Protein AF-I7LAJ0-F1 (afdb_monomer_lite)

Radius of gyration: 20.14 Å; chains: 1; bounding box: 43×55×40 Å

InterPro domains:
  IPR000055 Type I restriction modification DNA specificity domain [PF01420] (79-164)
  IPR044946 Type I restriction modification DNA specificity domain superfamily [G3DSA:3.90.220.20] (5-171)

pLDDT: mean 76.57, std 25.28, range [26.48, 98.75]

Organism: NCBI:txid1423790

Foldseek 3Di:
DQQWKAFDFDWAQFFPPFFAWDQDLVEIDGPCVVVVRDDPDDNGRGGFGKAAAQKWKWQQKDLVLQIAIYGPNDDRIHTYHNRITIIHTDPQADRLLVNCCCRQNPQNSVLSVVQDDPDSMGGRDVVSVSVRDDDDDRDNVVSVVVSVVVVVVVVVVVVVVPDDPDPDDPADPDQDDDSPDPQDRWHDDDDDPDDDTPRRGPDDDPPVVVVVVVVVVVVVPD

Sequence (222 aa):
MGDFIIEFHEKTIVNNQYPILTSSRKGIFLQTEYYSGNQVASKDNTGYNVVPYGYFTYRHMSDDNIFRFNINKIVDKGIVSTLYPVFTTNKHLDSRYLQIQLNHGNEFAKYALLQKQGGSRTYMYLSKLKKLILTMPNSTTEQRKISEFFDTFDSLITLHQRKPPEDGELLWNSVILHPTVYSKIIFCNGSNYTKKALFVRLRLKSTSTIISILQRSFQIYS

Structure (mmCIF, N/CA/C/O backbone):
data_AF-I7LAJ0-F1
#
_entry.id   AF-I7LAJ0-F1
#
loop_
_atom_site.group_PDB
_atom_site.id
_atom_site.type_symbol
_atom_site.label_atom_id
_atom_site.label_alt_id
_atom_site.label_comp_id
_atom_site.label_asym_id
_atom_site.label_entity_id
_atom_site.label_seq_id
_atom_site.pdbx_PDB_ins_code
_atom_site.Cartn_x
_atom_site.Cartn_y
_atom_site.Cartn_z
_atom_site.occupancy
_atom_site.B_iso_or_equiv
_atom_site.auth_seq_id
_atom_site.auth_comp_id
_atom_site.auth_asym_id
_atom_site.auth_atom_id
_atom_site.pdbx_PDB_model_num
ATOM 1 N N . MET A 1 1 ? -4.014 -8.391 12.421 1.00 91.88 1 MET A N 1
ATOM 2 C CA . MET A 1 1 ? -4.349 -8.138 11.001 1.00 91.88 1 MET A CA 1
ATOM 3 C C . MET A 1 1 ? -4.459 -9.422 10.173 1.00 91.88 1 MET A C 1
ATOM 5 O O . MET A 1 1 ? -4.998 -9.356 9.077 1.00 91.88 1 MET A O 1
ATOM 9 N N . GLY A 1 2 ? -3.967 -10.570 10.664 1.00 86.56 2 GLY A N 1
ATOM 10 C CA . GLY A 1 2 ? -3.911 -11.841 9.930 1.00 86.56 2 GLY A CA 1
ATOM 11 C C . GLY A 1 2 ? -5.224 -12.269 9.282 1.00 86.56 2 GLY A C 1
ATOM 12 O O . GLY A 1 2 ? -5.208 -12.602 8.105 1.00 86.56 2 GLY A O 1
ATOM 13 N N . ASP A 1 3 ? -6.342 -12.148 9.997 1.00 91.81 3 ASP A N 1
ATOM 14 C CA . ASP A 1 3 ? -7.658 -12.561 9.483 1.00 91.81 3 ASP A CA 1
ATOM 15 C C . ASP A 1 3 ? -8.213 -11.621 8.404 1.00 91.81 3 ASP A C 1
ATOM 17 O O . ASP A 1 3 ? -9.077 -12.006 7.618 1.00 91.81 3 ASP A O 1
ATOM 21 N N . PHE A 1 4 ? -7.718 -10.380 8.353 1.00 96.44 4 PHE A N 1
ATOM 22 C CA . PHE A 1 4 ? -8.175 -9.357 7.414 1.00 96.44 4 PHE A CA 1
ATOM 23 C C . PHE A 1 4 ? -7.322 -9.276 6.148 1.00 96.44 4 PHE A C 1
ATOM 25 O O . PHE A 1 4 ? -7.843 -8.895 5.104 1.00 96.44 4 PHE A O 1
ATOM 32 N N . ILE A 1 5 ? -6.030 -9.605 6.232 1.00 97.75 5 ILE A N 1
ATOM 33 C CA . ILE A 1 5 ? -5.079 -9.516 5.117 1.00 97.75 5 ILE A CA 1
ATOM 34 C C . ILE A 1 5 ? -5.061 -10.829 4.332 1.00 97.75 5 ILE A C 1
ATOM 36 O O . ILE A 1 5 ? -4.609 -11.860 4.832 1.00 97.75 5 ILE A O 1
ATOM 40 N N . ILE A 1 6 ? -5.447 -10.752 3.061 1.00 98.31 6 ILE A N 1
ATOM 41 C CA . ILE A 1 6 ? -5.384 -11.852 2.100 1.00 98.31 6 ILE A CA 1
ATOM 42 C C . ILE A 1 6 ? -4.137 -11.651 1.242 1.00 98.31 6 ILE A C 1
ATOM 44 O O . ILE A 1 6 ? -4.037 -10.705 0.466 1.00 98.31 6 ILE A O 1
ATOM 48 N N . GLU A 1 7 ? -3.161 -12.533 1.410 1.00 97.75 7 GLU A N 1
ATOM 49 C CA . GLU A 1 7 ? -1.924 -12.506 0.631 1.00 97.75 7 GLU A CA 1
ATOM 50 C C . GLU A 1 7 ? -2.156 -13.040 -0.782 1.00 97.75 7 GLU A C 1
ATOM 52 O O . GLU A 1 7 ? -2.943 -13.966 -0.973 1.00 97.75 7 GLU A O 1
ATOM 57 N N . PHE A 1 8 ? -1.475 -12.449 -1.761 1.00 98.31 8 PHE A N 1
ATOM 58 C CA . PHE A 1 8 ? -1.647 -12.771 -3.170 1.00 98.31 8 PHE A CA 1
ATOM 59 C C . PHE A 1 8 ? -0.327 -13.228 -3.785 1.00 98.31 8 PHE A C 1
ATOM 61 O O . PHE A 1 8 ? 0.689 -12.543 -3.668 1.00 98.31 8 PHE A O 1
ATOM 68 N N . HIS A 1 9 ? -0.366 -14.377 -4.460 1.00 97.00 9 HIS A N 1
ATOM 69 C CA . HIS A 1 9 ? 0.792 -15.006 -5.089 1.00 97.00 9 HIS A CA 1
ATOM 70 C C . HIS A 1 9 ? 0.493 -15.286 -6.560 1.00 97.00 9 HIS A C 1
ATOM 72 O O . HIS A 1 9 ? -0.021 -16.342 -6.912 1.00 97.00 9 HIS A O 1
ATOM 78 N N . GLU A 1 10 ? 0.836 -14.340 -7.424 1.00 98.25 10 GLU A N 1
ATOM 79 C CA . GLU A 1 10 ? 0.926 -14.542 -8.871 1.00 98.25 10 GLU A CA 1
ATOM 80 C C . GLU A 1 10 ? 2.260 -13.949 -9.325 1.00 98.25 10 GLU A C 1
ATOM 82 O O . GLU A 1 10 ? 2.673 -12.884 -8.852 1.00 98.25 10 GLU A O 1
ATOM 87 N N . LYS A 1 11 ? 2.952 -14.654 -10.219 1.00 98.00 11 LYS A N 1
ATOM 88 C CA . LYS A 1 11 ? 4.233 -14.222 -10.774 1.00 98.00 11 LYS A CA 1
ATOM 89 C C . LYS A 1 11 ? 4.173 -14.199 -12.290 1.00 98.00 11 LYS A C 1
ATOM 91 O O . LYS A 1 11 ? 3.447 -14.988 -12.891 1.00 98.00 11 LYS A O 1
ATOM 96 N N . THR A 1 12 ? 4.955 -13.318 -12.898 1.00 97.88 12 THR A N 1
ATOM 97 C CA . THR A 1 12 ? 5.164 -13.341 -14.347 1.00 97.88 12 THR A CA 1
ATOM 98 C C . THR A 1 12 ? 5.860 -14.632 -14.763 1.00 97.88 12 THR A C 1
ATOM 100 O O . THR A 1 12 ? 6.791 -15.096 -14.100 1.00 97.88 12 THR A O 1
ATOM 103 N N . ILE A 1 13 ? 5.413 -15.205 -15.876 1.00 97.25 13 ILE A N 1
ATOM 104 C CA . ILE A 1 13 ? 5.997 -16.415 -16.479 1.00 97.25 13 ILE A CA 1
ATOM 105 C C . ILE A 1 13 ? 6.778 -16.105 -17.758 1.00 97.25 13 ILE A C 1
ATOM 107 O O . ILE A 1 13 ? 7.534 -16.945 -18.235 1.00 97.25 13 ILE A O 1
ATOM 111 N N . VAL A 1 14 ? 6.608 -14.897 -18.296 1.00 96.12 14 VAL A N 1
ATOM 112 C CA . VAL A 1 14 ? 7.339 -14.383 -19.454 1.00 96.12 14 VAL A CA 1
ATOM 113 C C . VAL A 1 14 ? 7.824 -12.963 -19.178 1.00 96.12 14 VAL A C 1
ATOM 115 O O . VAL A 1 14 ? 7.220 -12.224 -18.394 1.00 96.12 14 VAL A O 1
ATOM 118 N N . ASN A 1 15 ? 8.912 -12.573 -19.837 1.00 95.94 15 ASN A N 1
ATOM 119 C CA . ASN A 1 15 ? 9.459 -11.230 -19.714 1.00 95.94 15 ASN A CA 1
ATOM 120 C C . ASN A 1 15 ? 8.487 -10.180 -20.283 1.00 95.94 15 ASN A C 1
ATOM 122 O O . ASN A 1 15 ? 7.879 -10.387 -21.332 1.00 95.94 15 ASN A O 1
ATOM 126 N N . ASN A 1 16 ? 8.375 -9.037 -19.607 1.00 93.19 16 ASN A N 1
ATOM 127 C CA . ASN A 1 16 ? 7.501 -7.908 -19.940 1.00 93.19 16 ASN A CA 1
ATOM 128 C C . ASN A 1 16 ? 6.009 -8.266 -20.052 1.00 93.19 16 ASN A C 1
ATOM 130 O O . ASN A 1 16 ? 5.275 -7.622 -20.796 1.00 93.19 16 ASN A O 1
ATOM 134 N N . GLN A 1 17 ? 5.544 -9.266 -19.294 1.00 96.81 17 GLN A N 1
ATOM 135 C CA . GLN A 1 17 ? 4.142 -9.697 -19.321 1.00 96.81 17 GLN A CA 1
ATOM 136 C C . GLN A 1 17 ? 3.151 -8.577 -18.948 1.00 96.81 17 GLN A C 1
ATOM 138 O O . GLN A 1 17 ? 2.045 -8.543 -19.480 1.00 96.81 17 GLN A O 1
ATOM 143 N N . TYR A 1 18 ? 3.539 -7.666 -18.046 1.00 97.19 18 TYR A N 1
ATOM 144 C CA . TYR A 1 18 ? 2.724 -6.530 -17.604 1.00 97.19 18 TYR A CA 1
ATOM 145 C C . TYR A 1 18 ? 3.592 -5.281 -17.346 1.00 97.19 18 TYR A C 1
ATOM 147 O O . TYR A 1 18 ? 4.806 -5.414 -17.161 1.00 97.19 18 TYR A O 1
ATOM 155 N N . PRO A 1 19 ? 3.000 -4.069 -17.274 1.00 95.88 19 PRO A N 1
ATOM 156 C CA . PRO A 1 19 ? 3.730 -2.840 -16.967 1.00 95.88 19 PRO A CA 1
ATOM 157 C C . PRO A 1 19 ? 4.414 -2.864 -15.595 1.00 95.88 19 PRO A C 1
ATOM 159 O O . PRO A 1 19 ? 3.823 -3.265 -14.589 1.00 95.88 19 PRO A O 1
ATOM 162 N N . ILE A 1 20 ? 5.653 -2.375 -15.533 1.00 95.62 20 ILE A N 1
ATOM 163 C CA . ILE A 1 20 ? 6.429 -2.318 -14.289 1.00 95.62 20 ILE A CA 1
ATOM 164 C C . ILE A 1 20 ? 5.971 -1.126 -13.446 1.00 95.62 20 ILE A C 1
ATOM 166 O O . ILE A 1 20 ? 5.997 0.022 -13.898 1.00 95.62 20 ILE A O 1
ATOM 170 N N . LEU A 1 21 ? 5.595 -1.397 -12.197 1.00 96.12 21 LEU A N 1
ATOM 171 C CA . LEU A 1 21 ? 5.191 -0.394 -11.221 1.00 96.12 21 LEU A CA 1
ATOM 172 C C . LEU A 1 21 ? 6.337 -0.063 -10.262 1.00 96.12 21 LEU A C 1
ATOM 174 O O . LEU A 1 21 ? 7.050 -0.934 -9.760 1.00 96.12 21 LEU A O 1
ATOM 178 N N . THR A 1 22 ? 6.471 1.220 -9.945 1.00 93.69 22 THR A N 1
ATOM 179 C CA . THR A 1 22 ? 7.365 1.725 -8.902 1.00 93.69 22 THR A CA 1
ATOM 180 C C . THR A 1 22 ? 6.548 2.102 -7.674 1.00 93.69 22 THR A C 1
ATOM 182 O O . THR A 1 22 ? 5.836 3.102 -7.673 1.00 93.69 22 THR A O 1
ATOM 185 N N . SER A 1 23 ? 6.676 1.319 -6.601 1.00 93.69 23 SER A N 1
ATOM 186 C CA . SER A 1 23 ? 6.124 1.660 -5.286 1.00 93.69 23 SER A CA 1
ATOM 187 C C . SER A 1 23 ? 7.112 2.536 -4.512 1.00 93.69 23 SER A C 1
ATOM 189 O O . SER A 1 23 ? 8.076 2.033 -3.929 1.00 93.69 23 SER A O 1
ATOM 191 N N . SER A 1 24 ? 6.865 3.844 -4.495 1.00 91.38 24 SER A N 1
ATOM 192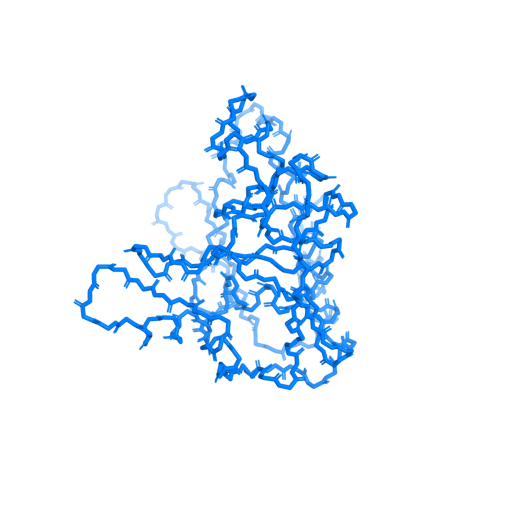 C CA . SER A 1 24 ? 7.716 4.848 -3.845 1.00 91.38 24 SER A CA 1
ATOM 193 C C . SER A 1 24 ? 7.073 5.423 -2.574 1.00 91.38 24 SER A C 1
ATOM 195 O O . SER A 1 24 ? 5.938 5.098 -2.220 1.00 91.38 24 SER A O 1
ATOM 197 N N . ARG A 1 25 ? 7.781 6.346 -1.907 1.00 89.31 25 ARG A N 1
ATOM 198 C CA . ARG A 1 25 ? 7.231 7.143 -0.793 1.00 89.31 25 ARG A CA 1
ATOM 199 C C . ARG A 1 25 ? 6.117 8.098 -1.221 1.00 89.31 25 ARG A C 1
ATOM 201 O O . ARG A 1 25 ? 5.242 8.404 -0.417 1.00 89.31 25 ARG A O 1
ATOM 208 N N . LYS A 1 26 ? 6.144 8.565 -2.471 1.00 88.38 26 LYS A N 1
ATOM 209 C CA . LYS A 1 26 ? 5.171 9.533 -2.996 1.00 88.38 26 LYS A CA 1
ATOM 210 C C . LYS A 1 26 ? 3.904 8.868 -3.532 1.00 88.38 26 LYS A C 1
ATOM 212 O O . LYS A 1 26 ? 2.893 9.539 -3.674 1.00 88.38 26 LYS A O 1
ATOM 217 N N . GLY A 1 27 ? 3.943 7.564 -3.785 1.00 92.31 27 GLY A N 1
ATOM 218 C CA . GLY A 1 27 ? 2.843 6.835 -4.403 1.00 92.31 27 GLY A CA 1
ATOM 219 C C . GLY A 1 27 ? 3.339 5.668 -5.246 1.00 92.31 27 GLY A C 1
ATOM 220 O O . GLY A 1 27 ? 4.531 5.332 -5.231 1.00 92.31 27 GLY A O 1
ATOM 221 N N . ILE A 1 28 ? 2.412 5.084 -5.997 1.00 94.94 28 ILE A N 1
ATOM 222 C CA . ILE A 1 28 ? 2.698 4.124 -7.061 1.00 94.94 28 ILE A CA 1
ATOM 223 C C . ILE A 1 28 ? 2.668 4.831 -8.410 1.00 94.94 28 ILE A C 1
ATOM 225 O O . ILE A 1 28 ? 1.877 5.749 -8.599 1.00 94.94 28 ILE A O 1
ATOM 229 N N . PHE A 1 29 ? 3.553 4.426 -9.312 1.00 94.81 29 PHE A N 1
ATOM 230 C CA . PHE A 1 29 ? 3.730 5.039 -10.627 1.00 94.81 29 PHE A CA 1
ATOM 231 C C . PHE A 1 29 ? 4.118 3.966 -11.639 1.00 94.81 29 PHE A C 1
ATOM 233 O O . PHE A 1 29 ? 4.719 2.956 -11.251 1.00 94.81 29 PHE A O 1
ATOM 240 N N . LEU A 1 30 ? 3.858 4.194 -12.925 1.00 93.38 30 LEU A N 1
ATOM 241 C CA . LEU A 1 30 ? 4.549 3.443 -13.969 1.00 93.38 30 LEU A CA 1
ATOM 242 C C . LEU A 1 30 ? 6.043 3.777 -13.900 1.00 93.38 30 LEU A C 1
ATOM 244 O O . LEU A 1 30 ? 6.431 4.933 -13.722 1.00 93.38 30 LEU A O 1
ATOM 248 N N . GLN A 1 31 ? 6.905 2.766 -14.005 1.00 86.50 31 GLN A N 1
ATOM 249 C CA . GLN A 1 31 ? 8.349 2.984 -13.898 1.00 86.50 31 GLN A CA 1
ATOM 250 C C . GLN A 1 31 ? 8.868 3.943 -14.979 1.00 86.50 31 GLN A C 1
ATOM 252 O O . GLN A 1 31 ? 9.720 4.785 -14.697 1.00 86.50 31 GLN A O 1
ATOM 257 N N . THR A 1 32 ? 8.316 3.836 -16.187 1.00 84.88 32 THR A N 1
ATOM 258 C CA . THR A 1 32 ? 8.619 4.710 -17.324 1.00 84.88 32 THR A CA 1
ATOM 259 C C . THR A 1 32 ? 8.320 6.177 -17.023 1.00 84.88 32 THR A C 1
ATOM 261 O O . THR A 1 32 ? 9.093 7.040 -17.416 1.00 84.88 32 THR A O 1
ATOM 264 N N . GLU A 1 33 ? 7.258 6.477 -16.280 1.00 83.81 33 GLU A N 1
ATOM 265 C CA . GLU A 1 33 ? 6.919 7.848 -15.883 1.00 83.81 33 GLU A CA 1
ATOM 266 C C . GLU A 1 33 ? 7.816 8.341 -14.744 1.00 83.81 33 GLU A C 1
ATOM 268 O O . GLU A 1 33 ? 8.300 9.470 -14.767 1.00 83.81 33 GLU A O 1
ATOM 273 N N . TYR A 1 34 ? 8.078 7.486 -13.751 1.00 81.44 34 TYR A N 1
ATOM 274 C CA . TYR A 1 34 ? 8.807 7.880 -12.544 1.00 81.44 34 TYR A CA 1
ATOM 275 C C . TYR A 1 34 ? 10.290 8.188 -12.797 1.00 81.44 34 TYR A C 1
ATOM 277 O O . TYR A 1 34 ? 10.866 9.043 -12.125 1.00 81.44 34 TYR A O 1
ATOM 285 N N . TYR A 1 35 ? 10.915 7.493 -13.750 1.00 77.12 35 TYR A N 1
ATOM 286 C CA . TYR A 1 35 ? 12.333 7.663 -14.085 1.00 77.12 35 TYR A CA 1
ATOM 287 C C . TYR A 1 35 ? 12.555 8.336 -15.449 1.00 77.12 35 TYR A C 1
ATOM 289 O O . TYR A 1 35 ? 13.626 8.175 -16.039 1.00 77.12 35 TYR A O 1
ATOM 297 N N . SER A 1 36 ? 11.567 9.087 -15.951 1.00 75.38 36 SER A N 1
ATOM 298 C CA . SER A 1 36 ? 11.650 9.835 -17.218 1.00 75.38 36 SER A CA 1
ATOM 299 C C . SER A 1 36 ? 12.101 8.971 -18.404 1.00 75.38 36 SER A C 1
ATOM 301 O O . SER A 1 36 ? 13.018 9.324 -19.139 1.00 75.38 36 SER A O 1
ATOM 303 N N . GLY A 1 37 ? 11.497 7.794 -18.555 1.00 62.78 37 GLY A N 1
ATOM 304 C CA . GLY A 1 37 ? 11.795 6.828 -19.613 1.00 62.78 37 GLY A CA 1
ATOM 305 C C . GLY A 1 37 ? 12.950 5.869 -19.310 1.00 62.78 37 GLY A C 1
ATOM 306 O O . GLY A 1 37 ? 13.124 4.896 -20.040 1.00 62.78 37 GLY A O 1
ATOM 307 N N . ASN A 1 38 ? 13.709 6.070 -18.227 1.00 63.38 38 ASN A N 1
ATOM 308 C CA . ASN A 1 38 ? 14.803 5.164 -17.880 1.00 63.38 38 ASN A CA 1
ATOM 309 C C . ASN A 1 38 ? 14.282 3.860 -17.258 1.00 63.38 38 ASN A C 1
ATOM 311 O O . ASN A 1 38 ? 13.573 3.863 -16.248 1.00 63.38 38 ASN A O 1
ATOM 315 N N . GLN A 1 39 ? 14.693 2.723 -17.822 1.00 62.84 39 GLN A N 1
ATOM 316 C CA . GLN A 1 39 ? 14.427 1.412 -17.238 1.00 62.84 39 GLN A CA 1
ATOM 317 C C . GLN A 1 39 ? 15.419 1.143 -16.101 1.00 62.84 39 GLN A C 1
ATOM 319 O O . GLN A 1 39 ? 16.589 0.847 -16.329 1.00 62.84 39 GLN A O 1
ATOM 324 N N . VAL A 1 40 ? 14.938 1.251 -14.861 1.00 66.69 40 VAL A N 1
ATOM 325 C CA . VAL A 1 40 ? 15.720 0.937 -13.649 1.00 66.69 40 VAL A CA 1
ATOM 326 C C . VAL A 1 40 ? 15.524 -0.522 -13.214 1.00 66.69 40 VAL A C 1
ATOM 328 O O . VAL A 1 40 ? 16.344 -1.074 -12.484 1.00 66.69 40 VAL A O 1
ATOM 331 N N . ALA A 1 41 ? 14.438 -1.170 -13.649 1.00 67.12 41 ALA A N 1
ATOM 332 C CA . ALA A 1 41 ? 14.227 -2.591 -13.400 1.00 67.12 41 ALA A CA 1
ATOM 333 C C . ALA A 1 41 ? 15.203 -3.459 -14.207 1.00 67.12 41 ALA A C 1
ATOM 335 O O . ALA A 1 41 ? 15.770 -3.029 -15.211 1.00 67.12 41 ALA A O 1
ATOM 336 N N . SER A 1 42 ? 15.351 -4.713 -13.774 1.00 74.69 42 SER A N 1
ATOM 337 C CA . SER A 1 42 ? 16.069 -5.735 -14.540 1.00 74.69 42 SER A CA 1
ATOM 338 C C . SER A 1 42 ? 15.550 -5.806 -15.983 1.00 74.69 42 SER A C 1
ATOM 340 O O . SER A 1 42 ? 14.355 -5.622 -16.228 1.00 74.69 42 SER A O 1
ATOM 342 N N . LYS A 1 43 ? 16.450 -6.105 -16.932 1.00 78.75 43 LYS A N 1
ATOM 343 C CA . LYS A 1 43 ? 16.093 -6.352 -18.343 1.00 78.75 43 LYS A CA 1
ATOM 344 C C . LYS A 1 43 ? 15.163 -7.560 -18.499 1.00 78.75 43 LYS A C 1
ATOM 346 O O . LYS A 1 43 ? 14.371 -7.598 -19.438 1.00 78.75 43 LYS A O 1
ATOM 351 N N . ASP A 1 44 ? 15.271 -8.515 -17.577 1.00 89.75 44 ASP A N 1
ATOM 352 C CA . ASP A 1 44 ? 14.355 -9.642 -17.437 1.00 89.75 44 ASP A CA 1
ATOM 353 C C . ASP A 1 44 ? 13.573 -9.522 -16.125 1.00 89.75 44 ASP A C 1
ATOM 355 O O . ASP A 1 44 ? 14.159 -9.466 -15.036 1.00 89.75 44 ASP A O 1
ATOM 359 N N . ASN A 1 45 ? 12.251 -9.442 -16.246 1.00 92.81 45 ASN A N 1
ATOM 360 C CA . ASN A 1 45 ? 11.311 -9.368 -15.133 1.00 92.81 45 ASN A CA 1
ATOM 361 C C . ASN A 1 45 ? 10.448 -10.632 -15.001 1.00 92.81 45 ASN A C 1
ATOM 363 O O . ASN A 1 45 ? 9.415 -10.605 -14.330 1.00 92.81 45 ASN A O 1
ATOM 367 N N . THR A 1 46 ? 10.883 -11.750 -15.581 1.00 95.38 46 THR A N 1
ATOM 368 C CA . THR A 1 46 ? 10.305 -13.070 -15.306 1.00 95.38 46 THR A CA 1
ATOM 369 C C . THR A 1 46 ? 10.396 -13.390 -13.807 1.00 95.38 46 THR A C 1
ATOM 371 O O . THR A 1 46 ? 11.405 -13.132 -13.147 1.00 95.38 46 THR A O 1
ATOM 374 N N . GLY A 1 47 ? 9.314 -13.920 -13.236 1.00 96.69 47 GLY A N 1
ATOM 375 C CA . GLY A 1 47 ? 9.198 -14.221 -11.811 1.00 96.69 47 GLY A CA 1
ATOM 376 C C . GLY A 1 47 ? 8.834 -13.034 -10.914 1.00 96.69 47 GLY A C 1
ATOM 377 O O . GLY A 1 47 ? 8.673 -13.244 -9.711 1.00 96.69 47 GLY A O 1
ATOM 378 N N . TYR A 1 48 ? 8.685 -11.815 -11.448 1.00 97.56 48 TYR A N 1
ATOM 379 C CA . TYR A 1 48 ? 8.218 -10.648 -10.686 1.00 97.56 48 TYR A CA 1
ATOM 380 C C . TYR A 1 48 ? 6.804 -10.875 -10.150 1.00 97.56 48 TYR A C 1
ATOM 382 O O . TYR A 1 48 ? 6.004 -11.571 -10.773 1.00 97.56 48 TYR A O 1
ATOM 390 N N . ASN A 1 49 ? 6.483 -10.262 -9.009 1.00 98.31 49 ASN A N 1
ATOM 391 C CA . ASN A 1 49 ? 5.154 -10.391 -8.416 1.00 98.31 49 ASN A CA 1
ATOM 392 C C . ASN A 1 49 ? 4.154 -9.535 -9.202 1.00 98.31 49 ASN A C 1
ATOM 394 O O . ASN A 1 49 ? 4.414 -8.357 -9.468 1.00 98.31 49 ASN A O 1
ATOM 398 N N . VAL A 1 50 ? 3.003 -10.114 -9.534 1.00 98.69 50 VAL A N 1
ATOM 399 C CA . VAL A 1 50 ? 1.886 -9.416 -10.179 1.00 98.69 50 VAL A CA 1
ATOM 400 C C . VAL A 1 50 ? 1.067 -8.680 -9.120 1.00 98.69 50 VAL A C 1
ATOM 402 O O . VAL A 1 50 ? 0.745 -9.233 -8.072 1.00 98.69 50 VAL A O 1
ATOM 405 N N . VAL A 1 51 ? 0.712 -7.430 -9.410 1.00 98.69 51 VAL A N 1
ATOM 406 C CA . VAL A 1 51 ? -0.097 -6.536 -8.577 1.00 98.69 51 VAL A CA 1
ATOM 407 C C . VAL A 1 51 ? -1.384 -6.196 -9.331 1.00 98.69 51 VAL A C 1
ATOM 409 O O . VAL A 1 51 ? -1.373 -5.295 -10.177 1.00 98.69 51 VAL A O 1
ATOM 412 N N . PRO A 1 52 ? -2.498 -6.892 -9.060 1.00 98.75 52 PRO A N 1
ATOM 413 C CA . PRO A 1 52 ? -3.781 -6.555 -9.662 1.00 98.75 52 PRO A CA 1
ATOM 414 C C . PRO A 1 52 ? -4.283 -5.170 -9.230 1.00 98.75 52 PRO A C 1
ATOM 416 O O . PRO A 1 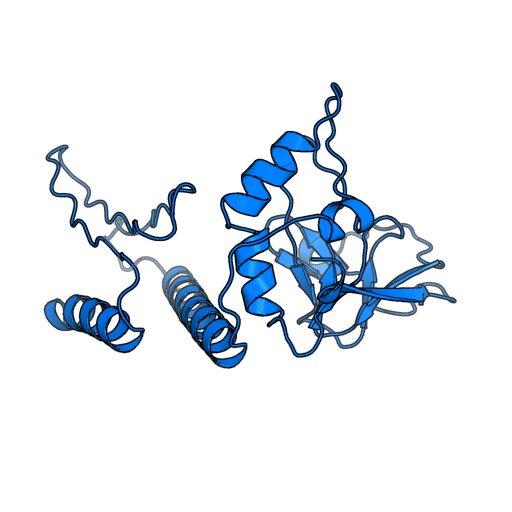52 ? -3.868 -4.633 -8.197 1.00 98.75 52 PRO A O 1
ATOM 419 N N . TYR A 1 53 ? -5.206 -4.596 -9.996 1.00 98.56 53 TYR A N 1
ATOM 420 C CA . TYR A 1 53 ? -5.912 -3.379 -9.602 1.00 98.56 53 TYR A CA 1
ATOM 421 C C . TYR A 1 53 ? -6.601 -3.566 -8.241 1.00 98.56 53 TYR A C 1
ATOM 423 O O . TYR A 1 53 ? -7.229 -4.589 -7.969 1.00 98.56 53 TYR A O 1
ATOM 431 N N . GLY A 1 54 ? -6.468 -2.576 -7.363 1.00 98.38 54 GLY A N 1
ATOM 432 C CA . GLY A 1 54 ? -6.989 -2.594 -5.998 1.00 98.38 54 GLY A CA 1
ATOM 433 C C . GLY A 1 54 ? -6.108 -3.320 -4.976 1.00 98.38 54 GLY A C 1
ATOM 434 O O . GLY A 1 54 ? -6.420 -3.267 -3.786 1.00 98.38 54 GLY A O 1
ATOM 435 N N . TYR A 1 55 ? -5.001 -3.949 -5.390 1.00 98.75 55 TYR A N 1
ATOM 436 C CA . TYR A 1 55 ? -4.106 -4.668 -4.478 1.00 98.75 55 TYR A CA 1
ATOM 437 C C . TYR A 1 55 ? -2.986 -3.770 -3.964 1.00 98.75 55 TYR A C 1
ATOM 439 O O . TYR A 1 55 ? -2.515 -2.850 -4.640 1.00 98.75 55 TYR A O 1
ATOM 447 N N . PHE A 1 56 ? -2.547 -4.065 -2.747 1.00 98.75 56 PHE A N 1
ATOM 448 C CA . PHE A 1 56 ? -1.434 -3.401 -2.100 1.00 98.75 56 PHE A CA 1
ATOM 449 C C . PHE A 1 56 ? -0.097 -3.921 -2.593 1.00 98.75 56 PHE A C 1
ATOM 451 O O . PHE A 1 56 ? 0.079 -5.113 -2.836 1.00 98.75 56 PHE A O 1
ATOM 458 N N . THR A 1 57 ? 0.886 -3.031 -2.588 1.00 98.56 57 THR A N 1
ATOM 459 C CA . THR A 1 57 ? 2.299 -3.378 -2.589 1.00 98.56 57 THR A CA 1
ATOM 460 C C . THR A 1 57 ? 3.109 -2.325 -1.835 1.00 98.56 57 THR A C 1
ATOM 462 O O . THR A 1 57 ? 2.664 -1.190 -1.630 1.00 98.56 57 THR A O 1
ATOM 465 N N . TYR A 1 58 ? 4.292 -2.709 -1.363 1.00 97.75 58 TYR A N 1
ATOM 466 C CA . TYR A 1 58 ? 5.207 -1.823 -0.653 1.00 97.75 58 TYR A CA 1
ATOM 467 C C . TYR A 1 58 ? 6.635 -2.371 -0.664 1.00 97.75 58 TYR A C 1
ATOM 469 O O . TYR A 1 58 ? 6.868 -3.577 -0.761 1.00 97.75 58 TYR A O 1
ATOM 477 N N . ARG A 1 59 ? 7.614 -1.477 -0.492 1.00 95.00 59 ARG A N 1
ATOM 478 C CA . ARG A 1 59 ? 8.999 -1.879 -0.228 1.00 95.00 59 ARG A CA 1
ATOM 479 C C . ARG A 1 59 ? 9.084 -2.406 1.202 1.00 95.00 59 ARG A C 1
ATOM 481 O O . ARG A 1 59 ? 8.932 -1.639 2.149 1.00 95.00 59 ARG A O 1
ATOM 488 N N . HIS A 1 60 ? 9.354 -3.698 1.370 1.00 92.75 60 HIS A N 1
ATOM 489 C CA . HIS A 1 60 ? 9.390 -4.325 2.696 1.00 92.75 60 HIS A CA 1
ATOM 490 C C . HIS A 1 60 ? 10.635 -3.961 3.525 1.00 92.75 60 HIS A C 1
ATOM 492 O O . HIS A 1 60 ? 10.711 -4.334 4.690 1.00 92.75 60 HIS A O 1
ATOM 498 N N . MET A 1 61 ? 11.608 -3.250 2.949 1.00 92.19 61 MET A N 1
ATOM 499 C CA . MET A 1 61 ? 12.846 -2.826 3.605 1.00 92.19 61 MET A CA 1
ATOM 500 C C . MET A 1 61 ? 12.948 -1.297 3.641 1.00 92.19 61 MET A C 1
ATOM 502 O O . MET A 1 61 ? 12.741 -0.619 2.628 1.00 92.19 61 MET A O 1
ATOM 506 N N . SER A 1 62 ? 13.297 -0.759 4.807 1.00 91.12 62 SER A N 1
ATOM 507 C CA . SER A 1 62 ? 13.477 0.674 5.024 1.00 91.12 62 SER A CA 1
ATOM 508 C C . SER A 1 62 ? 14.734 0.963 5.841 1.00 91.12 62 SER A C 1
ATOM 510 O O . SER A 1 62 ? 15.015 0.265 6.814 1.00 91.12 62 SER A O 1
ATOM 512 N N . ASP A 1 63 ? 15.474 1.997 5.443 1.00 88.88 63 ASP A N 1
ATOM 513 C CA . ASP A 1 63 ? 16.697 2.455 6.112 1.00 88.88 63 ASP A CA 1
ATOM 514 C C . ASP A 1 63 ? 16.395 3.469 7.246 1.00 88.88 63 ASP A C 1
ATOM 516 O O . ASP A 1 63 ? 17.232 3.707 8.110 1.00 88.88 63 ASP A O 1
ATOM 520 N N . ASP A 1 64 ? 15.184 4.040 7.293 1.00 88.12 64 ASP A N 1
ATOM 521 C CA . ASP A 1 64 ? 14.762 5.063 8.271 1.00 88.12 64 ASP A CA 1
ATOM 522 C C . ASP A 1 64 ? 13.443 4.718 8.992 1.00 88.12 64 ASP A C 1
ATOM 524 O O . ASP A 1 64 ? 12.823 5.572 9.622 1.00 88.12 64 ASP A O 1
ATOM 528 N N . ASN A 1 65 ? 13.016 3.453 8.919 1.00 85.56 65 ASN A N 1
ATOM 529 C CA . ASN A 1 65 ? 11.749 2.933 9.456 1.00 85.56 65 ASN A CA 1
ATOM 530 C C . ASN A 1 65 ? 10.476 3.498 8.807 1.00 85.56 65 ASN A C 1
ATOM 532 O O . ASN A 1 65 ? 9.376 3.192 9.273 1.00 85.56 65 ASN A O 1
ATOM 536 N N . ILE A 1 66 ? 10.588 4.276 7.729 1.00 87.88 66 ILE A N 1
ATOM 537 C CA . ILE A 1 66 ? 9.422 4.757 6.990 1.00 87.88 66 ILE A CA 1
ATOM 538 C C . ILE A 1 66 ? 9.040 3.714 5.942 1.00 87.88 66 ILE A C 1
ATOM 540 O O . ILE A 1 66 ? 9.829 3.387 5.052 1.00 87.88 66 ILE A O 1
ATOM 544 N N . PHE A 1 67 ? 7.808 3.220 6.034 1.00 94.62 67 PHE A N 1
ATOM 545 C CA . PHE A 1 67 ? 7.190 2.345 5.042 1.00 94.62 67 PHE A CA 1
ATOM 546 C C . PHE A 1 67 ? 6.043 3.089 4.363 1.00 94.62 67 PHE A C 1
ATOM 548 O O . PHE A 1 67 ? 5.307 3.828 5.013 1.00 94.62 67 PHE A O 1
ATOM 555 N N . ARG A 1 68 ? 5.891 2.891 3.051 1.00 96.38 68 ARG A N 1
ATOM 556 C CA . ARG A 1 68 ? 4.777 3.444 2.277 1.00 96.38 68 ARG A CA 1
ATOM 557 C C . ARG A 1 68 ? 4.047 2.314 1.572 1.00 96.38 68 ARG A C 1
ATOM 559 O O . ARG A 1 68 ? 4.634 1.627 0.738 1.00 96.38 68 ARG A O 1
ATOM 566 N N . PHE A 1 69 ? 2.780 2.156 1.921 1.00 98.12 69 PHE A N 1
ATOM 567 C CA . PHE A 1 69 ? 1.864 1.185 1.349 1.00 98.12 69 PHE A CA 1
ATOM 568 C C . PHE A 1 69 ? 1.061 1.842 0.241 1.00 98.12 69 PHE A C 1
ATOM 570 O O . PHE A 1 69 ? 0.347 2.828 0.461 1.00 98.12 69 PHE A O 1
ATOM 577 N N . ASN A 1 70 ? 1.179 1.288 -0.957 1.00 98.31 70 ASN A N 1
ATOM 578 C CA . ASN A 1 70 ? 0.508 1.795 -2.137 1.00 98.31 70 ASN A CA 1
ATOM 579 C C . ASN A 1 70 ? -0.492 0.765 -2.647 1.00 98.31 70 ASN A C 1
ATOM 581 O O . ASN A 1 70 ? -0.238 -0.430 -2.562 1.00 98.31 70 ASN A O 1
ATOM 585 N N . ILE A 1 71 ? -1.613 1.239 -3.182 1.00 98.44 71 ILE A N 1
ATOM 586 C CA . ILE A 1 71 ? -2.617 0.408 -3.845 1.00 98.44 71 ILE A CA 1
ATOM 587 C C . ILE A 1 71 ? -2.491 0.662 -5.342 1.00 98.44 71 ILE A C 1
ATOM 589 O O . ILE A 1 71 ? -2.490 1.825 -5.751 1.00 98.44 71 ILE A O 1
ATOM 593 N N . ASN A 1 72 ? -2.398 -0.391 -6.153 1.00 98.50 72 ASN A N 1
ATOM 594 C CA . ASN A 1 72 ? -2.442 -0.236 -7.601 1.00 98.50 72 ASN A CA 1
ATOM 595 C C . ASN A 1 72 ? -3.826 0.283 -8.019 1.00 98.50 72 ASN A C 1
ATOM 597 O O . ASN A 1 72 ? -4.818 -0.430 -7.921 1.00 98.50 72 ASN A O 1
ATOM 601 N N . LYS A 1 73 ? -3.878 1.536 -8.468 1.00 96.69 73 LYS A N 1
ATOM 602 C CA . LYS A 1 73 ? -5.069 2.177 -9.041 1.00 96.69 73 LYS A CA 1
ATOM 603 C C . LYS A 1 73 ? -4.810 2.676 -10.472 1.00 96.69 73 LYS A C 1
ATOM 605 O O . LYS A 1 73 ? -5.503 3.573 -10.933 1.00 96.69 73 LYS A O 1
ATOM 610 N N . ILE A 1 74 ? -3.763 2.167 -11.127 1.00 96.00 74 ILE A N 1
ATOM 611 C CA . ILE A 1 74 ? -3.248 2.713 -12.395 1.00 96.00 74 ILE A CA 1
ATOM 612 C C . ILE A 1 74 ? -3.530 1.758 -13.555 1.00 96.00 74 ILE A C 1
ATOM 614 O O . ILE A 1 74 ? -3.934 2.197 -14.623 1.00 96.00 74 ILE A O 1
ATOM 618 N N . VAL A 1 75 ? -3.315 0.457 -13.346 1.00 97.69 75 VAL A N 1
ATOM 619 C CA . VAL A 1 75 ? -3.443 -0.578 -14.384 1.00 97.69 75 VAL A CA 1
ATOM 620 C C . VAL A 1 75 ? -4.137 -1.818 -13.832 1.00 97.69 75 VAL A C 1
ATOM 622 O O . VAL A 1 75 ? -4.039 -2.093 -12.635 1.00 97.69 75 VAL A O 1
ATOM 625 N N . ASP A 1 76 ? -4.768 -2.607 -14.701 1.00 98.25 76 ASP A N 1
ATOM 626 C CA . ASP A 1 76 ? -5.456 -3.850 -14.317 1.00 98.25 76 ASP A CA 1
ATOM 627 C C . ASP A 1 76 ? -4.517 -4.866 -13.661 1.00 98.25 76 ASP A C 1
ATOM 629 O O . ASP A 1 76 ? -4.842 -5.466 -12.636 1.00 98.25 76 ASP A O 1
ATOM 633 N N . LYS A 1 77 ? -3.320 -5.027 -14.231 1.00 98.38 77 LYS A N 1
ATOM 634 C CA . LYS A 1 77 ? -2.212 -5.803 -13.672 1.00 98.38 77 LYS A CA 1
ATOM 635 C C . LYS A 1 77 ? -0.913 -5.061 -13.937 1.00 98.38 77 LYS A C 1
ATOM 637 O O . LYS A 1 77 ? -0.614 -4.728 -15.079 1.00 98.38 77 LYS A O 1
ATOM 642 N N . GLY A 1 78 ? -0.145 -4.808 -12.886 1.00 97.88 78 GLY A N 1
ATOM 643 C CA . GLY A 1 78 ? 1.239 -4.351 -12.993 1.00 97.88 78 GLY A CA 1
ATOM 644 C C . GLY A 1 78 ? 2.183 -5.323 -12.304 1.00 97.88 78 GLY A C 1
ATOM 645 O O . GLY A 1 78 ? 1.733 -6.280 -11.678 1.00 97.88 78 GLY A O 1
ATOM 646 N N . ILE A 1 79 ? 3.489 -5.100 -12.413 1.00 98.06 79 ILE A N 1
ATOM 647 C CA . ILE A 1 79 ? 4.496 -5.973 -11.797 1.00 98.06 79 ILE A CA 1
ATOM 648 C C . ILE A 1 79 ? 5.478 -5.195 -10.939 1.00 98.06 79 ILE A C 1
ATOM 650 O O . ILE A 1 79 ? 5.846 -4.061 -11.244 1.00 98.06 79 ILE A O 1
ATOM 654 N N . VAL A 1 80 ? 5.916 -5.826 -9.858 1.00 96.44 80 VAL A N 1
ATOM 655 C CA . VAL A 1 80 ? 6.923 -5.298 -8.934 1.00 96.44 80 VAL A CA 1
ATOM 656 C C . VAL A 1 80 ? 7.990 -6.351 -8.676 1.00 96.44 80 VAL A C 1
ATOM 658 O O . VAL A 1 80 ? 7.773 -7.545 -8.882 1.00 96.44 80 VAL A O 1
ATOM 661 N N . SER A 1 81 ? 9.157 -5.911 -8.202 1.00 93.75 81 SER A N 1
ATOM 662 C CA . SER A 1 81 ? 10.233 -6.820 -7.798 1.00 93.75 81 SER A CA 1
ATOM 663 C C . SER A 1 81 ? 9.712 -7.923 -6.868 1.00 93.75 81 SER A C 1
ATOM 665 O O . SER A 1 81 ? 8.862 -7.672 -6.014 1.00 93.75 81 SER A O 1
ATOM 667 N N . THR A 1 82 ? 10.276 -9.126 -6.993 1.00 93.19 82 THR A N 1
ATOM 668 C CA . THR A 1 82 ? 9.963 -10.331 -6.195 1.00 93.19 82 THR A CA 1
ATOM 669 C C . THR A 1 82 ? 9.939 -10.098 -4.687 1.00 93.19 82 THR A C 1
ATOM 671 O O . THR A 1 82 ? 9.249 -10.793 -3.945 1.00 93.19 82 THR A O 1
ATOM 674 N N . LEU A 1 83 ? 10.699 -9.107 -4.232 1.00 90.31 83 LEU A N 1
ATOM 675 C CA . LEU A 1 83 ? 10.811 -8.724 -2.839 1.00 90.31 83 LEU A CA 1
ATOM 676 C C . LEU A 1 83 ? 9.576 -7.990 -2.307 1.00 90.31 83 LEU A C 1
ATOM 678 O O . LEU A 1 83 ? 9.405 -7.915 -1.094 1.00 90.31 83 LEU A O 1
ATOM 682 N N . TYR A 1 84 ? 8.755 -7.373 -3.154 1.00 95.88 84 TYR A N 1
ATOM 683 C CA . TYR A 1 84 ? 7.661 -6.520 -2.693 1.00 95.88 84 TYR A CA 1
ATOM 684 C C . TYR A 1 84 ? 6.405 -7.370 -2.505 1.00 95.88 84 TYR A C 1
ATOM 686 O O . TYR A 1 84 ? 5.924 -7.946 -3.484 1.00 95.88 84 TYR A O 1
ATOM 694 N N . PRO A 1 85 ? 5.871 -7.478 -1.273 1.00 97.62 85 PRO A N 1
ATOM 695 C CA . PRO A 1 85 ? 4.684 -8.280 -1.031 1.00 97.62 85 PRO A CA 1
ATOM 696 C C . PRO A 1 85 ? 3.479 -7.717 -1.777 1.00 97.62 85 PRO A C 1
ATOM 698 O O . PRO A 1 85 ? 3.385 -6.502 -1.987 1.00 97.62 85 PRO A O 1
ATOM 701 N N . VAL A 1 86 ? 2.543 -8.602 -2.113 1.00 98.69 86 VAL A N 1
ATOM 702 C CA . VAL A 1 86 ? 1.260 -8.248 -2.717 1.00 98.69 86 VAL A CA 1
ATOM 703 C C . VAL A 1 86 ? 0.141 -8.845 -1.880 1.00 98.69 86 VAL A C 1
ATOM 705 O O . VAL A 1 86 ? 0.189 -10.012 -1.492 1.00 98.69 86 VAL A O 1
ATOM 708 N N . PHE A 1 87 ? -0.849 -8.028 -1.536 1.00 98.75 87 PHE A N 1
ATOM 709 C CA . PHE A 1 87 ? -1.981 -8.467 -0.725 1.00 98.75 87 PHE A CA 1
ATOM 710 C C . PHE A 1 87 ? -3.208 -7.587 -0.956 1.00 98.75 87 PHE A C 1
ATOM 712 O O . PHE A 1 87 ? -3.116 -6.495 -1.511 1.00 98.75 87 PHE A O 1
ATOM 719 N N . THR A 1 88 ? -4.357 -8.052 -0.492 1.00 98.69 88 THR A N 1
ATOM 720 C CA . THR A 1 88 ? -5.596 -7.278 -0.401 1.00 98.69 88 THR A CA 1
ATOM 721 C C . THR A 1 88 ? -6.247 -7.504 0.963 1.00 98.69 88 THR A C 1
ATOM 723 O O . THR A 1 88 ? -5.705 -8.223 1.810 1.00 98.69 88 THR A O 1
ATOM 726 N N . THR A 1 89 ? -7.385 -6.870 1.212 1.00 98.31 89 THR A N 1
ATOM 727 C CA . THR A 1 89 ? -8.178 -7.078 2.423 1.00 98.31 89 THR A CA 1
ATOM 728 C C . THR A 1 89 ? -9.426 -7.902 2.129 1.00 98.31 89 THR A C 1
ATOM 730 O O . THR A 1 89 ? -9.918 -7.963 1.002 1.00 98.31 89 THR A O 1
ATOM 733 N N . ASN A 1 90 ? -9.943 -8.574 3.153 1.00 97.56 90 ASN A N 1
ATOM 734 C CA . ASN A 1 90 ? -11.243 -9.224 3.076 1.00 97.56 90 ASN A CA 1
ATOM 735 C C . ASN A 1 90 ? -12.392 -8.194 3.175 1.00 97.56 90 ASN A C 1
ATOM 737 O O . ASN A 1 90 ? -12.188 -7.009 3.434 1.00 97.56 90 ASN A O 1
ATOM 741 N N . LYS A 1 91 ? -13.637 -8.667 3.054 1.00 96.44 91 LYS A N 1
ATOM 742 C CA . LYS A 1 91 ? -14.849 -7.825 3.100 1.00 96.44 91 LYS A CA 1
ATOM 743 C C . LYS A 1 91 ? -15.106 -7.087 4.426 1.00 96.44 91 LYS A C 1
ATOM 745 O O . LYS A 1 91 ? -16.052 -6.308 4.488 1.00 96.44 91 LYS A O 1
ATOM 750 N N . HIS A 1 92 ? -14.334 -7.362 5.480 1.00 96.75 92 HIS A N 1
ATOM 751 C CA . HIS A 1 92 ? -14.479 -6.781 6.822 1.00 96.75 92 HIS A CA 1
ATOM 752 C C . HIS A 1 92 ? -13.475 -5.653 7.108 1.00 96.75 92 HIS A C 1
ATOM 754 O O . HIS A 1 92 ? -13.529 -5.039 8.175 1.00 96.75 92 HIS A O 1
ATOM 760 N N . LEU A 1 93 ? -12.586 -5.357 6.159 1.00 97.38 93 LEU A N 1
ATOM 761 C CA . LEU A 1 93 ? -11.634 -4.262 6.259 1.00 97.38 93 LEU A CA 1
ATOM 762 C C . LEU A 1 93 ? -11.570 -3.514 4.929 1.00 97.38 93 LEU A C 1
ATOM 764 O O . LEU A 1 93 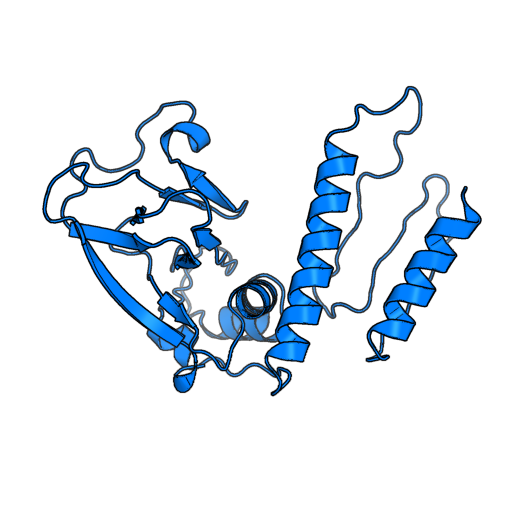? -11.200 -4.083 3.906 1.00 97.38 93 LEU A O 1
ATOM 768 N N . ASP A 1 94 ? -11.918 -2.233 4.944 1.00 98.06 94 ASP A N 1
ATOM 769 C CA . ASP A 1 94 ? -11.792 -1.377 3.770 1.00 98.06 94 ASP A CA 1
ATOM 770 C C . ASP A 1 94 ? -10.308 -1.126 3.437 1.00 98.06 94 ASP A C 1
ATOM 772 O O . ASP A 1 94 ? -9.521 -0.697 4.290 1.00 98.06 94 ASP A O 1
ATOM 776 N N . SER A 1 95 ? -9.912 -1.397 2.189 1.00 98.06 95 SER A N 1
ATOM 777 C CA . SER A 1 95 ? -8.524 -1.250 1.736 1.00 98.06 95 SER A CA 1
ATOM 778 C C . SER A 1 95 ? -8.023 0.185 1.874 1.00 98.06 95 SER A C 1
ATOM 780 O O . SER A 1 95 ? -6.903 0.419 2.330 1.00 98.06 95 SER A O 1
ATOM 782 N N . ARG A 1 96 ? -8.821 1.189 1.503 1.00 96.62 96 ARG A N 1
ATOM 783 C CA . ARG A 1 96 ? -8.356 2.578 1.559 1.00 96.62 96 ARG A CA 1
ATOM 784 C C . ARG A 1 96 ? -8.203 3.035 3.006 1.00 96.62 96 ARG A C 1
ATOM 786 O O . ARG A 1 96 ? -7.199 3.668 3.335 1.00 96.62 96 ARG A O 1
ATOM 793 N N . TYR A 1 97 ? -9.128 2.650 3.878 1.00 96.69 97 TYR A N 1
ATOM 794 C CA . TYR A 1 97 ? -9.008 2.856 5.316 1.00 96.69 97 TYR A CA 1
ATOM 795 C C . TYR A 1 97 ? -7.730 2.219 5.879 1.00 96.69 97 TYR A C 1
ATOM 797 O O . TYR A 1 97 ? -6.955 2.906 6.552 1.00 96.69 97 TYR A O 1
ATOM 805 N N . LEU A 1 98 ? -7.450 0.947 5.562 1.00 98.25 98 LEU A N 1
ATOM 806 C CA . LEU A 1 98 ? -6.210 0.294 5.995 1.00 98.25 98 LEU A CA 1
ATOM 807 C C . LEU A 1 98 ? -4.979 1.053 5.488 1.00 98.25 98 LEU A C 1
ATOM 809 O O . LEU A 1 98 ? -4.045 1.284 6.252 1.00 98.25 98 LEU A O 1
ATOM 813 N N . GLN A 1 99 ? -4.977 1.477 4.223 1.00 98.06 99 GLN A N 1
ATOM 814 C CA . GLN A 1 99 ? -3.871 2.246 3.655 1.00 98.06 99 GLN A CA 1
ATOM 815 C C . GLN A 1 99 ? -3.592 3.523 4.459 1.00 98.06 99 GLN A C 1
ATOM 817 O O . GLN A 1 99 ? -2.430 3.841 4.711 1.00 98.06 99 GLN A O 1
ATOM 822 N N . ILE A 1 100 ? -4.639 4.239 4.881 1.00 95.06 100 ILE A N 1
ATOM 823 C CA . ILE A 1 100 ? -4.516 5.436 5.725 1.00 95.06 100 ILE A CA 1
ATOM 824 C C . ILE A 1 100 ? -3.870 5.068 7.064 1.00 95.06 100 ILE A C 1
ATOM 826 O O . ILE A 1 100 ? -2.875 5.683 7.451 1.00 95.06 100 ILE A O 1
ATOM 830 N N . GLN A 1 101 ? -4.374 4.027 7.735 1.00 95.62 101 GLN A N 1
ATOM 831 C CA . GLN A 1 101 ? -3.837 3.579 9.025 1.00 95.62 101 GLN A CA 1
ATOM 832 C C . GLN A 1 101 ? -2.374 3.136 8.933 1.00 95.62 101 GLN A C 1
ATOM 834 O O . GLN A 1 101 ? -1.568 3.492 9.788 1.00 95.62 101 GLN A O 1
ATOM 839 N N . LEU A 1 102 ? -1.996 2.404 7.886 1.00 96.81 102 LEU A N 1
ATOM 840 C CA . LEU A 1 102 ? -0.617 1.953 7.707 1.00 96.81 102 LEU A CA 1
ATOM 841 C C . LEU A 1 102 ? 0.332 3.101 7.357 1.00 96.81 102 LEU A C 1
ATOM 843 O O . LEU A 1 102 ? 1.469 3.121 7.809 1.00 96.81 102 LEU A O 1
ATOM 847 N N . ASN A 1 103 ? -0.108 4.070 6.560 1.00 95.69 103 ASN A N 1
ATOM 848 C CA . ASN A 1 103 ? 0.776 5.144 6.112 1.00 95.69 103 ASN A CA 1
ATOM 849 C C . ASN A 1 103 ? 0.932 6.284 7.119 1.00 95.69 103 ASN A C 1
ATOM 851 O O . ASN A 1 103 ? 1.897 7.043 7.033 1.00 95.69 103 ASN A O 1
ATOM 855 N N . HIS A 1 104 ? -0.026 6.440 8.026 1.00 91.38 104 HIS A N 1
ATOM 856 C CA . HIS A 1 104 ? -0.125 7.641 8.848 1.00 91.38 104 HIS A CA 1
ATOM 857 C C . HIS A 1 104 ? -0.618 7.376 10.279 1.00 91.38 104 HIS A C 1
ATOM 859 O O . HIS A 1 104 ? -0.605 8.277 11.116 1.00 91.38 104 HIS A O 1
ATOM 865 N N . GLY A 1 105 ? -1.074 6.160 10.581 1.00 89.62 105 GLY A N 1
ATOM 866 C CA . GLY A 1 105 ? -1.528 5.777 11.911 1.00 89.62 105 GLY A CA 1
ATOM 867 C C . GLY A 1 105 ? -0.362 5.581 12.879 1.00 89.62 105 GLY A C 1
ATOM 868 O O . GLY A 1 105 ? 0.646 4.938 12.577 1.00 89.62 105 GLY A O 1
ATOM 869 N N . ASN A 1 106 ? -0.523 6.102 14.096 1.00 89.31 106 ASN A N 1
ATOM 870 C CA . ASN A 1 106 ? 0.494 6.010 15.146 1.00 89.31 106 ASN A CA 1
ATOM 871 C C . ASN A 1 106 ? 0.743 4.558 15.602 1.00 89.31 106 ASN A C 1
ATOM 873 O O . ASN A 1 106 ? 1.851 4.220 16.009 1.00 89.31 106 ASN A O 1
ATOM 877 N N . GLU A 1 107 ? -0.271 3.690 15.539 1.00 91.88 107 GLU A N 1
ATOM 878 C CA . GLU A 1 107 ? -0.129 2.274 15.904 1.00 91.88 107 GLU A CA 1
ATOM 879 C C . GLU A 1 107 ? 0.840 1.551 14.968 1.00 91.88 107 GLU A C 1
ATOM 881 O O . GLU A 1 107 ? 1.762 0.887 15.444 1.00 91.88 107 GLU A O 1
ATOM 886 N N . PHE A 1 108 ? 0.711 1.749 13.650 1.00 95.19 108 PHE A N 1
ATOM 887 C CA . PHE A 1 108 ? 1.674 1.193 12.704 1.00 95.19 108 PHE A CA 1
ATOM 888 C C . PHE A 1 108 ? 3.058 1.827 12.867 1.00 95.19 108 PHE A C 1
ATOM 890 O O . PHE A 1 108 ? 4.048 1.100 12.892 1.00 95.19 108 PHE A O 1
ATOM 897 N N . ALA A 1 109 ? 3.145 3.151 13.033 1.00 91.50 109 ALA A N 1
ATOM 898 C CA . ALA A 1 109 ? 4.428 3.828 13.224 1.00 91.50 109 ALA A CA 1
ATOM 899 C C . ALA A 1 109 ? 5.204 3.259 14.428 1.00 91.50 109 ALA A C 1
ATOM 901 O O . ALA A 1 109 ? 6.375 2.898 14.306 1.00 91.50 109 ALA A O 1
ATOM 902 N N . LYS A 1 110 ? 4.534 3.088 15.576 1.00 92.25 110 LYS A N 1
ATOM 903 C CA . LYS A 1 110 ? 5.114 2.437 16.763 1.00 92.25 110 LYS A CA 1
ATOM 904 C C . LYS A 1 110 ? 5.480 0.983 16.493 1.00 92.25 110 LYS A C 1
ATOM 906 O O . LYS A 1 110 ? 6.577 0.555 16.841 1.00 92.25 110 LYS A O 1
ATOM 911 N N . TYR A 1 111 ? 4.584 0.231 15.860 1.00 94.25 111 TYR A N 1
ATOM 912 C CA . TYR A 1 111 ? 4.831 -1.168 15.534 1.00 94.25 111 TYR A CA 1
ATOM 913 C C . TYR A 1 111 ? 6.066 -1.343 14.640 1.00 94.25 111 TYR A C 1
ATOM 915 O O . TYR A 1 111 ? 6.890 -2.216 14.911 1.00 94.25 111 TYR A O 1
ATOM 923 N N . ALA A 1 112 ? 6.225 -0.495 13.620 1.00 92.88 112 ALA A N 1
ATOM 924 C CA . ALA A 1 112 ? 7.363 -0.493 12.708 1.00 92.88 112 ALA A CA 1
ATOM 925 C C . ALA A 1 112 ? 8.686 -0.206 13.431 1.00 92.88 112 ALA A C 1
ATOM 927 O O . ALA A 1 112 ? 9.669 -0.903 13.179 1.00 92.88 112 ALA A O 1
ATOM 928 N N . LEU A 1 113 ? 8.700 0.744 14.374 1.00 90.88 113 LEU A N 1
ATOM 929 C CA . LEU A 1 113 ? 9.873 1.025 15.211 1.00 90.88 113 LEU A CA 1
ATOM 930 C C . LEU A 1 113 ? 10.291 -0.194 16.046 1.00 90.88 113 LEU A C 1
ATOM 932 O O . LEU A 1 113 ? 11.480 -0.497 16.132 1.00 90.88 113 LEU A O 1
ATOM 936 N N . LEU A 1 114 ? 9.325 -0.935 16.597 1.00 91.25 114 LEU A N 1
ATOM 937 C CA . LEU A 1 114 ? 9.585 -2.155 17.374 1.00 91.25 114 LEU A CA 1
ATOM 938 C C . LEU A 1 114 ? 10.147 -3.311 16.530 1.00 91.25 114 LEU A C 1
ATOM 940 O O . LEU A 1 114 ? 10.678 -4.267 17.089 1.00 91.25 114 LEU A O 1
ATOM 944 N N . GLN A 1 115 ? 10.057 -3.252 15.195 1.00 90.50 115 GLN A N 1
ATOM 945 C CA . GLN A 1 115 ? 10.609 -4.297 14.322 1.00 90.50 115 GLN A CA 1
ATOM 946 C C . GLN A 1 115 ? 12.112 -4.147 14.051 1.00 90.50 115 GLN A C 1
ATOM 948 O O . GLN A 1 115 ? 12.681 -5.000 13.360 1.00 90.50 115 GLN A O 1
ATOM 953 N N . LYS A 1 116 ? 12.755 -3.084 14.550 1.00 86.25 116 LYS A N 1
ATOM 954 C CA . LYS A 1 116 ? 14.184 -2.835 14.345 1.00 86.25 116 LYS A CA 1
ATOM 955 C C . LYS A 1 116 ? 15.028 -3.802 15.185 1.00 86.25 116 LYS A C 1
ATOM 957 O O . LYS A 1 116 ? 14.959 -3.798 16.407 1.00 86.25 116 LYS A O 1
ATOM 962 N N . GLN A 1 117 ? 15.857 -4.610 14.526 1.00 81.06 117 GLN A N 1
ATOM 963 C CA . GLN A 1 117 ? 16.695 -5.640 15.159 1.00 81.06 117 GLN A CA 1
ATOM 964 C C . GLN A 1 117 ? 18.181 -5.254 15.116 1.00 81.06 117 GLN A C 1
ATOM 966 O O . GLN A 1 117 ? 18.975 -5.908 14.451 1.00 81.06 117 GLN A O 1
ATOM 971 N N . GLY A 1 118 ? 18.553 -4.141 15.755 1.00 70.94 118 GLY A N 1
ATOM 972 C CA . GLY A 1 118 ? 19.958 -3.730 15.942 1.00 70.94 118 GLY A CA 1
ATOM 973 C C . GLY A 1 118 ? 20.741 -3.290 14.689 1.00 70.94 118 GLY A C 1
ATOM 974 O O . GLY A 1 118 ? 21.775 -2.649 14.831 1.00 70.94 118 GLY A O 1
ATOM 975 N N . GLY A 1 119 ? 20.255 -3.573 13.475 1.00 78.62 119 GLY A N 1
ATOM 976 C CA . GLY A 1 119 ? 20.855 -3.139 12.208 1.00 78.62 119 GLY A CA 1
ATOM 977 C C . GLY A 1 119 ? 20.385 -1.764 11.710 1.00 78.62 119 GLY A C 1
ATOM 978 O O . GLY A 1 119 ? 19.478 -1.144 12.274 1.00 78.62 119 GLY A O 1
ATOM 979 N N . SER A 1 120 ? 20.984 -1.296 10.607 1.00 81.25 120 SER A N 1
ATOM 980 C CA . SER A 1 120 ? 20.588 -0.050 9.925 1.00 81.25 120 SER A CA 1
ATOM 981 C C . SER A 1 120 ? 19.239 -0.162 9.210 1.00 81.25 120 SER A C 1
ATOM 983 O O . SER A 1 120 ? 18.514 0.821 9.114 1.00 81.25 120 SER A O 1
ATOM 985 N N . ARG A 1 121 ? 18.885 -1.367 8.749 1.00 87.06 121 ARG A N 1
ATOM 986 C CA . ARG A 1 121 ? 17.666 -1.647 7.983 1.00 87.06 121 ARG A CA 1
ATOM 987 C C . ARG A 1 121 ? 16.604 -2.335 8.820 1.00 87.06 121 ARG A C 1
ATOM 989 O O . ARG A 1 121 ? 16.874 -3.334 9.487 1.00 87.06 121 ARG A O 1
ATOM 996 N N . THR A 1 122 ? 15.373 -1.867 8.673 1.00 90.25 122 THR A N 1
ATOM 997 C CA . THR A 1 122 ? 14.184 -2.516 9.223 1.00 90.25 122 THR A CA 1
ATOM 998 C C . THR A 1 122 ? 13.425 -3.220 8.112 1.00 90.25 122 THR A C 1
ATOM 1000 O O . THR A 1 122 ? 13.137 -2.643 7.062 1.00 90.25 122 THR A O 1
ATOM 1003 N N . TYR A 1 123 ? 13.084 -4.482 8.366 1.00 92.75 123 TYR A N 1
ATOM 1004 C CA . TYR A 1 123 ? 12.332 -5.326 7.445 1.00 92.75 123 TYR A CA 1
ATOM 1005 C C . TYR A 1 123 ? 10.917 -5.558 7.979 1.00 92.75 123 TYR A C 1
ATOM 1007 O O . TYR A 1 123 ? 10.730 -6.191 9.027 1.00 92.75 123 TYR A O 1
ATOM 1015 N N . MET A 1 124 ? 9.931 -5.077 7.227 1.00 95.25 124 MET A N 1
ATOM 1016 C CA . MET A 1 124 ? 8.500 -5.267 7.439 1.00 95.25 124 MET A CA 1
ATOM 1017 C C . MET A 1 124 ? 7.964 -6.330 6.475 1.00 95.25 124 MET A C 1
ATOM 1019 O O . MET A 1 124 ? 7.285 -6.030 5.496 1.00 95.25 124 MET A O 1
ATOM 1023 N N . TYR A 1 125 ? 8.283 -7.597 6.735 1.00 95.25 125 TYR A N 1
ATOM 1024 C CA . TYR A 1 125 ? 7.687 -8.717 6.002 1.00 95.25 125 TYR A CA 1
ATOM 1025 C C . TYR A 1 125 ? 6.166 -8.754 6.190 1.00 95.25 125 TYR A C 1
ATOM 1027 O O . TYR A 1 125 ? 5.663 -8.382 7.253 1.00 95.25 125 TYR A O 1
ATOM 1035 N N . LEU A 1 126 ? 5.430 -9.274 5.205 1.00 96.75 126 LEU A N 1
ATOM 1036 C CA . LEU A 1 126 ? 3.971 -9.387 5.303 1.00 96.75 126 LEU A CA 1
ATOM 1037 C C . LEU A 1 126 ? 3.538 -10.261 6.493 1.00 96.75 126 LEU A C 1
ATOM 1039 O O . LEU A 1 126 ? 2.549 -9.966 7.158 1.00 96.75 126 LEU A O 1
ATOM 1043 N N . SER A 1 127 ? 4.328 -11.282 6.836 1.00 96.06 127 SER A N 1
ATOM 1044 C CA . SER A 1 127 ? 4.121 -12.112 8.029 1.00 96.06 127 SER A CA 1
ATOM 1045 C C . SER A 1 127 ? 4.227 -11.330 9.344 1.00 96.06 127 SER A C 1
ATOM 1047 O O . SER A 1 127 ? 3.515 -11.645 10.296 1.00 96.06 127 SER A O 1
ATOM 1049 N N . LYS A 1 128 ? 5.068 -10.286 9.409 1.00 96.06 128 LYS A N 1
ATOM 1050 C CA . LYS A 1 128 ? 5.096 -9.342 10.537 1.00 96.06 128 LYS A CA 1
ATOM 1051 C C . LYS A 1 128 ? 3.872 -8.436 10.488 1.00 96.06 128 LYS A C 1
ATOM 1053 O O . LYS A 1 128 ? 3.151 -8.349 11.473 1.00 96.06 128 LYS A O 1
ATOM 1058 N N . LEU A 1 129 ? 3.568 -7.852 9.328 1.00 97.00 129 LEU A N 1
ATOM 1059 C CA . LEU A 1 129 ? 2.398 -6.985 9.164 1.00 97.00 129 LEU A CA 1
ATOM 1060 C C . LEU A 1 129 ? 1.090 -7.675 9.593 1.00 97.00 129 LEU A C 1
ATOM 1062 O O . LEU A 1 129 ? 0.270 -7.065 10.269 1.00 97.00 129 LEU A O 1
ATOM 1066 N N . LYS A 1 130 ? 0.916 -8.968 9.296 1.00 97.38 130 LYS A N 1
ATOM 1067 C CA . LYS A 1 130 ? -0.242 -9.764 9.743 1.00 97.38 130 LYS A CA 1
ATOM 1068 C C . LYS A 1 130 ? -0.387 -9.812 11.279 1.00 97.38 130 LYS A C 1
ATOM 1070 O O . LYS A 1 130 ? -1.515 -9.866 11.780 1.00 97.38 130 LYS A O 1
ATOM 1075 N N . LYS A 1 131 ? 0.712 -9.710 12.035 1.00 97.56 131 LYS A N 1
ATOM 1076 C CA . LYS A 1 131 ? 0.723 -9.675 13.512 1.00 97.56 131 LYS A CA 1
ATOM 1077 C C . LYS A 1 131 ? 0.404 -8.299 14.102 1.00 97.56 131 LYS A C 1
ATOM 1079 O O . LYS A 1 131 ? 0.178 -8.211 15.304 1.00 97.56 131 LYS A O 1
ATOM 1084 N N . LEU A 1 132 ? 0.376 -7.239 13.291 1.00 96.69 132 LEU A N 1
ATOM 1085 C CA . LEU A 1 132 ? -0.061 -5.917 13.735 1.00 96.69 132 LEU A CA 1
ATOM 1086 C C . LEU A 1 132 ? -1.484 -5.996 14.304 1.00 96.69 132 LEU A C 1
ATOM 1088 O O . LEU A 1 132 ? -2.364 -6.646 13.729 1.00 96.69 132 LEU A O 1
ATOM 1092 N N . ILE A 1 133 ? -1.709 -5.295 15.408 1.00 94.81 133 ILE A N 1
ATOM 1093 C CA . ILE A 1 133 ? -3.032 -5.054 15.977 1.00 94.81 133 ILE A CA 1
ATOM 1094 C C . ILE A 1 133 ? -3.317 -3.567 15.778 1.00 94.81 133 ILE A C 1
ATOM 1096 O O . ILE A 1 133 ? -2.476 -2.735 16.110 1.00 94.81 133 ILE A O 1
ATOM 1100 N N . LEU A 1 134 ? -4.468 -3.264 15.182 1.00 92.19 134 LEU A N 1
ATOM 1101 C CA . LEU A 1 134 ? -4.947 -1.904 14.965 1.00 92.19 134 LEU A CA 1
ATOM 1102 C C . LEU A 1 134 ? -6.263 -1.728 15.707 1.00 92.19 134 LEU A C 1
ATOM 1104 O O . LEU A 1 134 ? -7.125 -2.609 15.653 1.00 92.19 134 LEU A O 1
ATOM 1108 N N . THR A 1 135 ? -6.424 -0.580 16.347 1.00 91.94 135 THR A N 1
ATOM 1109 C CA . THR A 1 135 ? -7.698 -0.150 16.910 1.00 91.94 135 THR A CA 1
ATOM 1110 C C . THR A 1 135 ? -8.502 0.520 15.802 1.00 91.94 135 THR A C 1
ATOM 1112 O O . THR A 1 135 ? -8.158 1.603 15.332 1.00 91.94 135 THR A O 1
ATOM 1115 N N . MET A 1 136 ? -9.580 -0.124 15.360 1.00 90.00 136 MET A N 1
ATOM 1116 C CA . MET A 1 136 ? -10.362 0.313 14.201 1.00 90.00 136 MET A CA 1
ATOM 1117 C C . MET A 1 136 ? -11.864 0.079 14.408 1.00 90.00 136 MET A C 1
ATOM 1119 O O . MET A 1 136 ? -12.239 -0.807 15.177 1.00 90.00 136 MET A O 1
ATOM 1123 N N . PRO A 1 137 ? -12.743 0.839 13.726 1.00 88.75 137 PRO A N 1
ATOM 1124 C CA . PRO A 1 137 ? -14.177 0.580 13.754 1.00 88.75 137 PRO A CA 1
ATOM 1125 C C . PRO A 1 137 ? -14.510 -0.811 13.207 1.00 88.75 137 PRO A C 1
ATOM 1127 O O . PRO A 1 137 ? -14.022 -1.194 12.144 1.00 88.75 137 PRO A O 1
ATOM 1130 N N . ASN A 1 138 ? -15.409 -1.539 13.874 1.00 87.38 138 ASN A N 1
ATOM 1131 C CA . ASN A 1 138 ? -15.869 -2.855 13.406 1.00 87.38 138 ASN A CA 1
ATOM 1132 C C . ASN A 1 138 ? -16.741 -2.766 12.139 1.00 87.38 138 ASN A C 1
ATOM 1134 O O . ASN A 1 138 ? -16.858 -3.730 11.387 1.00 87.38 138 ASN A O 1
ATOM 1138 N N . SER A 1 139 ? -17.373 -1.613 11.902 1.00 92.75 139 SER A N 1
ATOM 1139 C CA . SER A 1 139 ? -18.245 -1.389 10.750 1.00 92.75 139 SER A CA 1
ATOM 1140 C C . SER A 1 139 ? -17.440 -0.971 9.524 1.00 92.75 139 SER A C 1
ATOM 1142 O O . SER A 1 139 ? -16.866 0.118 9.486 1.00 92.75 139 SER A O 1
ATOM 1144 N N . THR A 1 140 ? -17.469 -1.783 8.468 1.00 95.12 140 THR A N 1
ATOM 1145 C CA . THR A 1 140 ? -16.855 -1.419 7.180 1.00 95.12 140 THR A CA 1
ATOM 1146 C C . THR A 1 140 ? -17.515 -0.218 6.522 1.00 95.12 140 THR A C 1
ATOM 1148 O O . THR A 1 140 ? -16.852 0.541 5.824 1.00 95.12 140 THR A O 1
ATOM 1151 N N . THR A 1 141 ? -18.800 0.016 6.789 1.00 95.19 141 THR A N 1
ATOM 1152 C CA . THR A 1 141 ? -19.493 1.230 6.340 1.00 95.19 141 THR A CA 1
ATOM 1153 C C . THR A 1 141 ? -18.883 2.481 6.970 1.00 95.19 141 THR A C 1
ATOM 1155 O O . THR A 1 141 ? -18.723 3.495 6.297 1.00 95.19 141 THR A O 1
ATOM 1158 N N . GLU A 1 142 ? -18.517 2.426 8.252 1.00 91.94 142 GLU A N 1
ATOM 1159 C CA . GLU A 1 142 ? -17.848 3.543 8.925 1.00 91.94 142 GLU A CA 1
ATOM 1160 C C . GLU A 1 142 ? -16.418 3.734 8.412 1.00 91.94 142 GLU A C 1
ATOM 1162 O O . GLU A 1 142 ? -16.032 4.857 8.092 1.00 91.94 142 GLU A O 1
ATOM 1167 N N . GLN A 1 143 ? -15.662 2.642 8.251 1.00 93.00 143 GLN A N 1
ATOM 1168 C CA . GLN A 1 143 ? -14.323 2.682 7.651 1.00 93.00 143 GLN A CA 1
ATOM 1169 C C . GLN A 1 143 ? -14.350 3.338 6.262 1.00 93.00 143 GLN A C 1
ATOM 1171 O O . GLN A 1 143 ? -13.523 4.206 5.980 1.00 93.00 143 GLN A O 1
ATOM 1176 N N . ARG A 1 144 ? -15.343 2.992 5.429 1.00 95.19 144 ARG A N 1
ATOM 1177 C CA . ARG A 1 144 ? -15.521 3.584 4.100 1.00 95.19 144 ARG A CA 1
ATOM 1178 C C . ARG A 1 144 ? -15.798 5.081 4.170 1.00 95.19 144 ARG A C 1
ATOM 1180 O O . ARG A 1 144 ? -15.090 5.840 3.521 1.00 95.19 144 ARG A O 1
ATOM 1187 N N . LYS A 1 145 ? -16.732 5.523 5.020 1.00 89.94 145 LYS A N 1
ATOM 1188 C CA . LYS A 1 145 ? -17.007 6.960 5.220 1.00 89.94 145 LYS A CA 1
ATOM 1189 C C . LYS A 1 145 ? -15.755 7.739 5.628 1.00 89.94 145 LYS A C 1
ATOM 1191 O O . LYS A 1 145 ? -15.540 8.853 5.161 1.00 89.94 145 LYS A O 1
ATOM 1196 N N . ILE A 1 146 ? -14.921 7.156 6.493 1.00 87.25 146 ILE A N 1
ATOM 1197 C CA . ILE A 1 146 ? -13.634 7.752 6.875 1.00 87.25 146 ILE A CA 1
ATOM 1198 C C . ILE A 1 146 ? -12.715 7.838 5.651 1.00 87.25 146 ILE A C 1
ATOM 1200 O O . ILE A 1 146 ? -12.135 8.889 5.394 1.00 87.25 146 ILE A O 1
ATOM 1204 N N . SER A 1 147 ? -12.591 6.752 4.888 1.00 89.62 147 SER A N 1
ATOM 1205 C CA . SER A 1 147 ? -11.730 6.706 3.706 1.00 89.62 147 SER A CA 1
ATOM 1206 C C . SER A 1 147 ? -12.145 7.705 2.613 1.00 89.62 147 SER A C 1
ATOM 1208 O O . SER A 1 147 ? -11.294 8.431 2.107 1.00 89.62 147 SER A O 1
ATOM 1210 N N . GLU A 1 148 ? -13.447 7.828 2.338 1.00 89.81 148 GLU A N 1
ATOM 1211 C CA . GLU A 1 148 ? -14.028 8.763 1.364 1.00 89.81 148 GLU A CA 1
ATOM 1212 C C . GLU A 1 148 ? -13.809 10.222 1.779 1.00 89.81 148 GLU A C 1
ATOM 1214 O O . GLU A 1 148 ? -13.515 11.084 0.947 1.00 89.81 148 GLU A O 1
ATOM 1219 N N . PHE A 1 149 ? -13.903 10.507 3.081 1.00 86.19 149 PHE A N 1
ATOM 1220 C CA . PHE A 1 149 ? -13.584 11.826 3.619 1.00 86.19 149 PHE A CA 1
ATOM 1221 C C . PHE A 1 149 ? -12.123 12.210 3.339 1.00 86.19 149 PHE A C 1
ATOM 1223 O O . PHE A 1 149 ? -11.856 13.323 2.881 1.00 86.19 149 PHE A O 1
ATOM 1230 N N . PHE A 1 150 ? -11.177 11.291 3.560 1.00 84.19 150 PHE A N 1
ATOM 1231 C CA . PHE A 1 150 ? -9.765 11.536 3.252 1.00 84.19 150 PHE A CA 1
ATOM 1232 C C . PHE A 1 150 ? -9.501 11.650 1.747 1.00 84.19 150 PHE A C 1
ATOM 1234 O O . PHE A 1 150 ? -8.740 12.523 1.347 1.00 84.19 150 PHE A O 1
ATOM 1241 N N . ASP A 1 151 ? -10.161 10.847 0.909 1.00 85.62 151 ASP A N 1
ATOM 1242 C CA . ASP A 1 151 ? -10.056 10.972 -0.553 1.00 85.62 151 ASP A CA 1
ATOM 1243 C C . ASP A 1 151 ? -10.551 12.336 -1.053 1.00 85.62 151 ASP A C 1
ATOM 1245 O O . ASP A 1 151 ? -9.918 12.961 -1.910 1.00 85.62 151 ASP A O 1
ATOM 1249 N N . THR A 1 152 ? -11.644 12.837 -0.476 1.00 82.19 152 THR A N 1
ATOM 1250 C CA . THR A 1 152 ? -12.150 14.186 -0.764 1.00 82.19 152 THR A CA 1
ATOM 1251 C C . THR A 1 152 ? -11.118 15.244 -0.375 1.00 82.19 152 THR A C 1
ATOM 1253 O O . THR A 1 152 ? -10.836 16.156 -1.151 1.00 82.19 152 THR A O 1
ATOM 1256 N N . PHE A 1 153 ? -10.509 15.109 0.803 1.00 81.12 153 PHE A N 1
ATOM 1257 C CA . PHE A 1 153 ? -9.502 16.051 1.287 1.00 81.12 153 PHE A CA 1
ATOM 1258 C C . PHE A 1 153 ? -8.226 16.046 0.430 1.00 81.12 153 PHE A C 1
ATOM 1260 O O . PHE A 1 153 ? -7.750 17.110 0.032 1.00 81.12 153 PHE A O 1
ATOM 1267 N N . ASP A 1 154 ? -7.717 14.864 0.074 1.00 78.00 154 ASP A N 1
ATOM 1268 C CA . ASP A 1 154 ? -6.555 14.702 -0.810 1.00 78.00 154 ASP A CA 1
ATOM 1269 C C . ASP A 1 154 ? -6.829 15.311 -2.203 1.00 78.00 154 ASP A C 1
ATOM 1271 O O . ASP A 1 154 ? -5.958 15.961 -2.793 1.00 78.00 154 ASP A O 1
ATOM 1275 N N . SER A 1 155 ? -8.061 15.171 -2.710 1.00 76.56 155 SER A N 1
ATOM 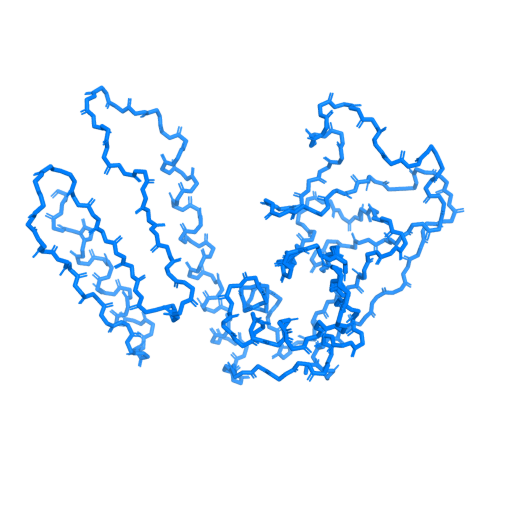1276 C CA . SER A 1 155 ? -8.496 15.765 -3.984 1.00 76.56 155 SER A CA 1
ATOM 1277 C C . SER A 1 155 ? -8.530 17.293 -3.928 1.00 76.56 155 SER A C 1
ATOM 1279 O O . SER A 1 155 ? -8.058 17.950 -4.857 1.00 76.56 155 SER A O 1
ATOM 1281 N N . LEU A 1 156 ? -9.031 17.869 -2.830 1.00 78.81 156 LEU A N 1
ATOM 1282 C CA . LEU A 1 156 ? -9.054 19.320 -2.621 1.00 78.81 156 LEU A CA 1
ATOM 1283 C C . LEU A 1 156 ? -7.641 19.905 -2.527 1.00 78.81 156 LEU A C 1
ATOM 1285 O O . LEU A 1 156 ? -7.361 20.920 -3.165 1.00 78.81 156 LEU A O 1
ATOM 1289 N N . ILE A 1 157 ? -6.736 19.247 -1.793 1.00 76.56 157 ILE A N 1
ATOM 1290 C CA . ILE A 1 157 ? -5.322 19.647 -1.732 1.00 76.56 157 ILE A CA 1
ATOM 1291 C C . ILE A 1 157 ? -4.701 19.604 -3.128 1.00 76.56 157 ILE A C 1
ATOM 1293 O O . ILE A 1 157 ? -4.066 20.571 -3.545 1.00 76.56 157 ILE A O 1
ATOM 1297 N N . THR A 1 158 ? -4.913 18.511 -3.864 1.00 74.81 158 THR A N 1
ATOM 1298 C CA . THR A 1 158 ? -4.369 18.346 -5.219 1.00 74.81 158 THR A CA 1
ATOM 1299 C C . THR A 1 158 ? -4.887 19.429 -6.165 1.00 74.81 158 THR A C 1
ATOM 1301 O O . THR A 1 158 ? -4.119 19.976 -6.955 1.00 74.81 158 THR A O 1
ATOM 1304 N N . LEU A 1 159 ? -6.177 19.767 -6.084 1.00 73.69 159 LEU A N 1
ATOM 1305 C CA . LEU A 1 159 ? -6.776 20.835 -6.882 1.00 73.69 159 LEU A CA 1
ATOM 1306 C C . LEU A 1 159 ? -6.168 22.201 -6.540 1.00 73.69 159 LEU A C 1
ATOM 1308 O O . LEU A 1 159 ? -5.847 22.964 -7.447 1.00 73.69 159 LEU A O 1
ATOM 1312 N N . HIS A 1 160 ? -5.982 22.497 -5.253 1.00 71.19 160 HIS A N 1
ATOM 1313 C CA . HIS A 1 160 ? -5.394 23.760 -4.809 1.00 71.19 160 HIS A CA 1
ATOM 1314 C C . HIS A 1 160 ? -3.925 23.890 -5.235 1.00 71.19 160 HIS A C 1
ATOM 1316 O O . HIS A 1 160 ? -3.538 24.920 -5.771 1.00 71.19 160 HIS A O 1
ATOM 1322 N N . GLN A 1 161 ? -3.128 22.826 -5.102 1.00 69.06 161 GLN A N 1
ATOM 1323 C CA . GLN A 1 161 ? -1.714 22.812 -5.507 1.00 69.06 161 GLN A CA 1
ATOM 1324 C C . GLN A 1 161 ? -1.493 22.959 -7.021 1.00 69.06 161 GLN A C 1
ATOM 1326 O O . GLN A 1 161 ? -0.381 23.260 -7.448 1.00 69.06 161 GLN A O 1
ATOM 1331 N N . ARG A 1 162 ? -2.525 22.723 -7.842 1.00 69.44 162 ARG A N 1
ATOM 1332 C CA . ARG A 1 162 ? -2.480 22.923 -9.299 1.00 69.44 162 ARG A CA 1
ATOM 1333 C C . ARG A 1 162 ? -2.832 24.345 -9.727 1.00 69.44 162 ARG A C 1
ATOM 1335 O O . ARG A 1 162 ? -2.601 24.678 -10.888 1.00 69.44 162 ARG A O 1
ATOM 1342 N N . LYS A 1 163 ? -3.400 25.169 -8.841 1.00 61.59 163 LYS A N 1
ATOM 1343 C CA . LYS A 1 163 ? -3.626 26.581 -9.148 1.00 61.59 163 LYS A CA 1
ATOM 1344 C C . LYS A 1 163 ? -2.274 27.305 -9.101 1.00 61.59 163 LYS A C 1
ATOM 1346 O O . LYS A 1 163 ? -1.553 27.132 -8.117 1.00 61.59 163 LYS A O 1
ATOM 1351 N N . PRO A 1 164 ? -1.898 28.074 -10.139 1.00 54.66 164 PRO A N 1
ATOM 1352 C CA . PRO A 1 164 ? -0.746 28.958 -10.033 1.00 54.66 164 PRO A CA 1
ATOM 1353 C C . PRO A 1 164 ? -0.970 29.921 -8.855 1.00 54.66 164 PRO A C 1
ATOM 1355 O O . PRO A 1 164 ? -2.124 30.265 -8.586 1.00 54.66 164 PRO A O 1
ATOM 1358 N N . PRO A 1 165 ? 0.086 30.326 -8.125 1.00 56.12 165 PRO A N 1
ATOM 1359 C CA . PRO A 1 165 ? -0.052 31.368 -7.118 1.00 56.12 165 PRO A CA 1
ATOM 1360 C C . PRO A 1 165 ? -0.614 32.605 -7.819 1.00 56.12 165 PRO A C 1
ATOM 1362 O O . PRO A 1 165 ? 0.029 33.118 -8.730 1.00 56.12 165 PRO A O 1
ATOM 1365 N N . GLU A 1 166 ? -1.820 33.039 -7.455 1.00 52.44 166 GLU A N 1
ATOM 1366 C CA . GLU A 1 166 ? -2.300 34.347 -7.892 1.00 52.44 166 GLU A CA 1
ATOM 1367 C C . GLU A 1 166 ? -1.393 35.409 -7.260 1.00 52.44 166 GLU A C 1
ATOM 1369 O O . GLU A 1 166 ? -0.976 35.290 -6.101 1.00 52.44 166 GLU A O 1
ATOM 1374 N N . ASP A 1 167 ? -1.008 36.386 -8.078 1.00 44.81 167 ASP A N 1
ATOM 1375 C CA . ASP A 1 167 ? 0.044 37.362 -7.816 1.00 44.81 167 ASP A CA 1
ATOM 1376 C C . ASP A 1 167 ? -0.081 37.986 -6.412 1.00 44.81 167 ASP A C 1
ATOM 1378 O O . ASP A 1 167 ? -0.924 38.844 -6.163 1.00 44.81 167 ASP A O 1
ATOM 1382 N N . GLY A 1 168 ? 0.789 37.564 -5.485 1.00 45.31 168 GLY A N 1
ATOM 1383 C CA . GLY A 1 168 ? 0.977 38.221 -4.186 1.00 45.31 168 GLY A CA 1
ATOM 1384 C C . GLY A 1 168 ? 0.650 37.416 -2.923 1.00 45.31 168 GLY A C 1
ATOM 1385 O O . GLY A 1 168 ? 1.028 37.869 -1.844 1.00 45.31 168 GLY A O 1
ATOM 1386 N N . GLU A 1 169 ? 0.059 36.219 -2.995 1.00 40.00 169 GLU A N 1
ATOM 1387 C CA . GLU A 1 169 ? -0.184 35.394 -1.794 1.00 40.00 169 GLU A CA 1
ATOM 1388 C C . GLU A 1 169 ? 0.771 34.195 -1.677 1.00 40.00 169 GLU A C 1
ATOM 1390 O O . GLU A 1 169 ? 0.446 33.035 -1.932 1.00 40.00 169 GLU A O 1
ATOM 1395 N N . LEU A 1 170 ? 1.980 34.467 -1.183 1.00 41.19 170 LEU A N 1
ATOM 1396 C CA . LEU A 1 170 ? 2.887 33.457 -0.625 1.00 41.19 170 LEU A CA 1
ATOM 1397 C C . LEU A 1 170 ? 2.367 32.919 0.729 1.00 41.19 170 LEU A C 1
ATOM 1399 O O . LEU A 1 170 ? 3.063 33.078 1.727 1.00 41.19 170 LEU A O 1
ATOM 1403 N N . LEU A 1 171 ? 1.168 32.323 0.842 1.00 39.06 171 LEU A N 1
ATOM 1404 C CA . LEU A 1 171 ? 0.623 32.009 2.185 1.00 39.06 171 LEU A CA 1
ATOM 1405 C C . LEU A 1 171 ? -0.137 30.687 2.422 1.00 39.06 171 LEU A C 1
ATOM 1407 O O . LEU A 1 171 ? -0.786 30.574 3.455 1.00 39.06 171 LEU A O 1
ATOM 1411 N N . TRP A 1 172 ? 0.024 29.621 1.624 1.00 39.44 172 TRP A N 1
ATOM 1412 C CA . TRP A 1 172 ? -0.590 28.315 1.985 1.00 39.44 172 TRP A CA 1
ATOM 1413 C C . TRP A 1 172 ? 0.320 27.079 1.958 1.00 39.44 172 TRP A C 1
ATOM 1415 O O . TRP A 1 172 ? -0.151 25.943 1.984 1.00 39.44 172 TRP A O 1
ATOM 1425 N N . ASN A 1 173 ? 1.641 27.253 2.017 1.00 31.12 173 ASN A N 1
ATOM 1426 C CA . ASN A 1 173 ? 2.587 26.138 1.865 1.00 31.12 173 ASN A CA 1
ATOM 1427 C C . ASN A 1 173 ? 2.784 25.216 3.083 1.00 31.12 173 ASN A C 1
ATOM 1429 O O . ASN A 1 173 ? 3.785 24.504 3.139 1.00 31.12 173 ASN A O 1
ATOM 1433 N N . SER A 1 174 ? 1.882 25.162 4.069 1.00 36.34 174 SER A N 1
ATOM 1434 C CA . SER A 1 174 ? 2.040 24.149 5.127 1.00 36.34 174 SER A CA 1
ATOM 1435 C C . SER A 1 174 ? 0.771 23.825 5.918 1.00 36.34 174 SER A C 1
ATOM 1437 O O . SER A 1 174 ? 0.582 24.265 7.048 1.00 36.34 174 SER A O 1
ATOM 1439 N N . VAL A 1 175 ? -0.051 22.915 5.389 1.00 38.34 175 VAL A N 1
ATOM 1440 C CA . VAL A 1 175 ? -0.852 22.044 6.264 1.00 38.34 175 VAL A CA 1
ATOM 1441 C C . VAL A 1 175 ? 0.104 21.010 6.868 1.00 38.34 175 VAL A C 1
ATOM 1443 O O . VAL A 1 175 ? 0.403 19.985 6.257 1.00 38.34 175 VAL A O 1
ATOM 1446 N N . ILE A 1 176 ? 0.633 21.289 8.063 1.00 37.09 176 ILE A N 1
ATOM 1447 C CA . ILE A 1 176 ? 1.459 20.326 8.807 1.00 37.09 176 ILE A CA 1
ATOM 1448 C C . ILE A 1 176 ? 0.525 19.365 9.545 1.00 37.09 176 ILE A C 1
ATOM 1450 O O . ILE A 1 176 ? -0.020 19.689 10.601 1.00 37.09 176 ILE A O 1
ATOM 1454 N N . LEU A 1 177 ? 0.348 18.162 8.999 1.00 37.03 177 LEU A N 1
ATOM 1455 C CA . LEU A 1 177 ? -0.276 17.051 9.716 1.00 37.03 177 LEU A CA 1
ATOM 1456 C C . LEU A 1 177 ? 0.741 16.493 10.721 1.00 37.03 177 LEU A C 1
ATOM 1458 O O . LEU A 1 177 ? 1.708 15.831 10.347 1.00 37.03 177 LEU A O 1
ATOM 1462 N N . HIS A 1 178 ? 0.555 16.795 12.008 1.00 30.02 178 HIS A N 1
ATOM 1463 C CA . HIS A 1 178 ? 1.436 16.288 13.059 1.00 30.02 178 HIS A CA 1
ATOM 1464 C C . HIS A 1 178 ? 1.182 14.779 13.298 1.00 30.02 178 HIS A C 1
ATOM 1466 O O . HIS A 1 178 ? 0.025 14.396 13.481 1.00 30.02 178 HIS A O 1
ATOM 1472 N N . PRO A 1 179 ? 2.215 13.910 13.363 1.00 32.16 179 PRO A N 1
ATOM 1473 C CA . PRO A 1 179 ? 2.039 12.447 13.396 1.00 32.16 179 PRO A CA 1
ATOM 1474 C C . PRO A 1 179 ? 1.374 11.898 14.666 1.00 32.16 179 PRO A C 1
ATOM 1476 O O . PRO A 1 179 ? 0.874 10.773 14.689 1.00 32.16 179 PRO A O 1
ATOM 1479 N N . THR A 1 180 ? 1.361 12.668 15.755 1.00 28.50 180 THR A N 1
ATOM 1480 C CA . THR A 1 180 ? 0.661 12.274 16.978 1.00 28.50 180 THR A CA 1
ATOM 1481 C C . THR A 1 180 ? -0.758 12.823 16.974 1.00 28.50 180 THR A C 1
ATOM 1483 O O . THR A 1 180 ? -1.032 13.935 17.418 1.00 28.50 180 THR A O 1
ATOM 1486 N N . VAL A 1 181 ? -1.661 11.950 16.529 1.00 32.12 181 VAL A N 1
ATOM 1487 C CA . VAL A 1 181 ? -3.120 12.095 16.519 1.00 32.12 181 VAL A CA 1
ATOM 1488 C C . VAL A 1 181 ? -3.628 12.973 15.374 1.00 32.12 181 VAL A C 1
ATOM 1490 O O . VAL A 1 181 ? -3.420 14.181 15.337 1.00 32.12 181 VAL A O 1
ATOM 1493 N N . TYR A 1 182 ? -4.412 12.336 14.503 1.00 38.84 182 TYR A N 1
ATOM 1494 C CA . TYR A 1 182 ? -5.334 12.882 13.500 1.00 38.84 182 TYR A CA 1
ATOM 1495 C C . TYR A 1 182 ? -6.414 13.842 14.070 1.00 38.84 182 TYR A C 1
ATOM 1497 O O . TYR A 1 182 ? -7.553 13.877 13.617 1.00 38.84 182 TYR A O 1
ATOM 1505 N N . SER A 1 183 ? -6.074 14.635 15.087 1.00 31.91 183 SER A N 1
ATOM 1506 C CA . SER A 1 183 ? -6.932 15.615 15.752 1.00 31.91 183 SER A CA 1
ATOM 1507 C C . SER A 1 183 ? -6.334 17.026 15.762 1.00 31.91 183 SER A C 1
ATOM 1509 O O . SER A 1 183 ? -6.752 17.845 16.580 1.00 31.91 183 SER A O 1
ATOM 1511 N N . LYS A 1 184 ? -5.326 17.315 14.933 1.00 34.03 184 LYS A N 1
ATOM 1512 C CA . LYS A 1 184 ? -4.724 18.650 14.821 1.00 34.03 184 LYS A CA 1
ATOM 1513 C C . LYS A 1 184 ? -4.487 19.008 13.357 1.00 34.03 184 LYS A C 1
ATOM 1515 O O . LYS A 1 184 ? -3.523 18.551 12.756 1.00 34.03 184 LYS A O 1
ATOM 1520 N N . ILE A 1 185 ? -5.360 19.856 12.824 1.00 38.19 185 ILE A N 1
ATOM 1521 C CA . ILE A 1 185 ? -5.055 20.695 11.664 1.00 38.19 185 ILE A CA 1
ATOM 1522 C C . ILE A 1 185 ? -4.550 22.015 12.251 1.00 38.19 185 ILE A C 1
ATOM 1524 O O . ILE A 1 185 ? -5.257 22.640 13.042 1.00 38.19 185 ILE A O 1
ATOM 1528 N N . ILE A 1 186 ? -3.307 22.387 11.954 1.00 35.62 186 ILE A N 1
ATOM 1529 C CA . ILE A 1 186 ? -2.721 23.664 12.374 1.00 35.62 186 ILE A CA 1
ATOM 1530 C C . ILE A 1 186 ? -2.716 24.570 11.145 1.00 35.62 186 ILE A C 1
ATOM 1532 O O . ILE A 1 186 ? -2.081 24.235 10.150 1.00 35.62 186 ILE A O 1
ATOM 1536 N N . PHE A 1 187 ? -3.419 25.697 11.225 1.00 35.94 187 PHE A N 1
ATOM 1537 C CA . PHE A 1 187 ? -3.312 26.788 10.258 1.00 35.94 187 PHE A CA 1
ATOM 1538 C C . PHE A 1 187 ? -2.314 27.813 10.814 1.00 35.94 187 PHE A C 1
ATOM 1540 O O . PHE A 1 187 ? -2.468 28.258 11.955 1.00 35.94 187 PHE A O 1
ATOM 1547 N N . CYS A 1 188 ? -1.283 28.161 10.043 1.00 33.66 188 CYS A N 1
ATOM 1548 C CA . CYS A 1 188 ? -0.300 29.184 10.402 1.00 33.66 188 CYS A CA 1
ATOM 1549 C C . CYS A 1 188 ? -0.465 30.391 9.472 1.00 33.66 188 CYS A C 1
ATOM 1551 O O . CYS A 1 188 ? -0.296 30.239 8.269 1.00 33.66 188 CYS A O 1
ATOM 1553 N N . ASN A 1 189 ? -0.730 31.578 10.029 1.00 32.16 189 ASN A N 1
ATOM 1554 C CA . ASN A 1 189 ? -0.615 32.849 9.306 1.00 32.16 189 ASN A CA 1
ATOM 1555 C C . ASN A 1 189 ? 0.796 33.424 9.517 1.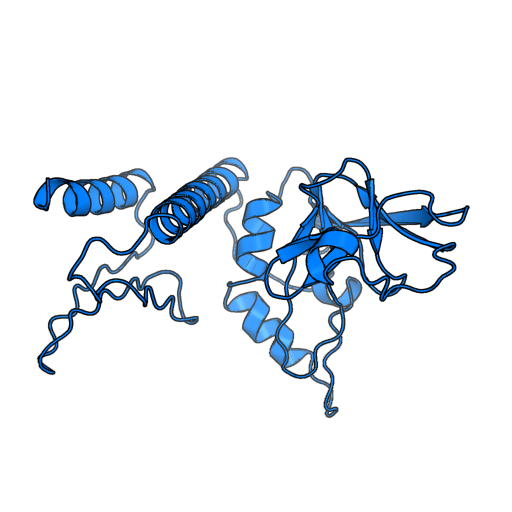00 32.16 189 ASN A C 1
ATOM 1557 O O . ASN A 1 189 ? 1.210 33.619 10.661 1.00 32.16 189 ASN A O 1
ATOM 1561 N N . GLY A 1 190 ? 1.523 33.713 8.433 1.00 31.33 190 GLY A N 1
ATOM 1562 C CA . GLY A 1 190 ? 2.595 34.719 8.448 1.00 31.33 190 GLY A CA 1
ATOM 1563 C C . GLY A 1 190 ? 1.937 36.100 8.364 1.00 31.33 190 GLY A C 1
ATOM 1564 O O . GLY A 1 190 ? 0.910 36.238 7.719 1.00 31.33 190 GLY A O 1
ATOM 1565 N N . SER A 1 191 ? 2.372 37.161 9.026 1.00 32.38 191 SER A N 1
ATOM 1566 C CA . SER A 1 191 ? 3.675 37.543 9.557 1.00 32.38 191 SER A CA 1
ATOM 1567 C C . SER A 1 191 ? 3.519 38.134 10.964 1.00 32.38 191 SER A C 1
ATOM 1569 O O . SER A 1 191 ? 2.531 38.807 11.241 1.00 32.38 191 SER A O 1
ATOM 1571 N N . ASN A 1 192 ? 4.541 37.956 11.800 1.00 28.22 192 ASN A N 1
ATOM 1572 C CA . ASN A 1 192 ? 4.621 38.215 13.244 1.00 28.22 192 ASN A CA 1
ATOM 1573 C C . ASN A 1 192 ? 4.211 37.035 14.126 1.00 28.22 192 ASN A C 1
ATOM 1575 O O . ASN A 1 192 ? 3.091 36.535 14.122 1.00 28.22 192 ASN A O 1
ATOM 1579 N N . TYR A 1 193 ? 5.192 36.614 14.919 1.00 33.38 193 TYR A N 1
ATOM 1580 C CA . TYR A 1 193 ? 5.110 35.602 15.954 1.00 33.38 193 TYR A CA 1
ATOM 1581 C C . TYR A 1 193 ? 4.157 36.044 17.077 1.00 33.38 193 TYR A C 1
ATOM 1583 O O . TYR A 1 193 ? 4.587 36.409 18.166 1.00 33.38 193 TYR A O 1
ATOM 1591 N N . THR A 1 194 ? 2.849 35.972 16.849 1.00 26.48 194 THR A N 1
ATOM 1592 C CA . THR A 1 194 ? 1.838 36.048 17.909 1.00 26.48 194 THR A CA 1
ATOM 1593 C C . THR A 1 194 ? 0.847 34.908 17.727 1.00 26.48 194 THR A C 1
ATOM 1595 O O . THR A 1 194 ? -0.033 34.904 16.874 1.00 26.48 194 THR A O 1
ATOM 1598 N N . LYS A 1 195 ? 1.047 33.882 18.559 1.00 32.62 195 LYS A N 1
ATOM 1599 C CA . LYS A 1 195 ? 0.253 32.655 18.661 1.00 32.62 195 LYS A CA 1
ATOM 1600 C C . LYS A 1 195 ? -1.250 32.961 18.760 1.00 32.62 195 LYS A C 1
ATOM 1602 O O . LYS A 1 195 ? -1.767 33.173 19.854 1.00 32.62 195 LYS A O 1
ATOM 1607 N N . LYS A 1 196 ? -1.978 32.858 17.653 1.00 29.08 196 LYS A N 1
ATOM 1608 C CA . LYS A 1 196 ? -3.411 32.529 17.661 1.00 29.08 196 LYS A CA 1
ATOM 1609 C C . LYS A 1 196 ? -3.615 31.257 16.849 1.00 29.08 196 LYS A C 1
ATOM 1611 O O . LYS A 1 196 ? -3.943 31.281 15.673 1.00 29.08 196 LYS A O 1
ATOM 1616 N N . ALA A 1 197 ? -3.360 30.126 17.502 1.00 31.75 197 ALA A N 1
ATOM 1617 C CA . ALA A 1 197 ? -3.703 28.817 16.972 1.00 31.75 197 ALA A CA 1
ATOM 1618 C C . ALA A 1 197 ? -5.224 28.630 17.062 1.00 31.75 197 ALA A C 1
ATOM 1620 O O . ALA A 1 197 ? -5.794 28.694 18.153 1.00 31.75 197 ALA A O 1
ATOM 1621 N N . LEU A 1 198 ? -5.883 28.386 15.930 1.00 31.81 198 LEU A N 1
ATOM 1622 C CA . LEU A 1 198 ? -7.268 27.927 15.924 1.00 31.81 198 LEU A CA 1
ATOM 1623 C C . LEU A 1 198 ? -7.270 26.436 16.296 1.00 31.81 198 LEU A C 1
ATOM 1625 O O . LEU A 1 198 ? -6.886 25.573 15.510 1.00 31.81 198 LEU A O 1
ATOM 1629 N N . PHE A 1 199 ? -7.636 26.127 17.539 1.00 30.77 199 PHE A N 1
ATOM 1630 C CA . PHE A 1 199 ? -7.651 24.759 18.054 1.00 30.77 199 PHE A CA 1
ATOM 1631 C C . PHE A 1 199 ? -8.957 24.050 17.681 1.00 30.77 199 PHE A C 1
ATOM 1633 O O . PHE A 1 199 ? -9.949 24.157 18.400 1.00 30.77 199 PHE A O 1
ATOM 1640 N N . VAL A 1 200 ? -8.961 23.249 16.614 1.00 35.31 200 VAL A N 1
ATOM 1641 C CA . VAL A 1 200 ? -10.067 22.307 16.365 1.00 35.31 200 VAL A CA 1
ATOM 1642 C C . VAL A 1 200 ? -9.712 20.955 16.978 1.00 35.31 200 VAL A C 1
ATOM 1644 O O . VAL A 1 200 ? -8.975 20.154 16.409 1.00 35.31 200 VAL A O 1
ATOM 1647 N N . ARG A 1 201 ? -10.221 20.699 18.186 1.00 31.70 201 ARG A N 1
ATOM 1648 C CA . ARG A 1 201 ? -10.058 19.418 18.890 1.00 31.70 201 ARG A CA 1
ATOM 1649 C C . ARG A 1 201 ? -11.073 18.414 18.325 1.00 31.70 201 ARG A C 1
ATOM 1651 O O . ARG A 1 201 ? -12.191 18.317 18.827 1.00 31.70 201 ARG A O 1
ATOM 1658 N N . LEU A 1 202 ? -10.703 17.661 17.287 1.00 37.34 202 LEU A N 1
ATOM 1659 C CA . LEU A 1 202 ? -11.525 16.553 16.777 1.00 37.34 202 LEU A CA 1
ATOM 1660 C C . LEU A 1 202 ? -11.419 15.351 17.732 1.00 37.34 202 LEU A C 1
ATOM 1662 O O . LEU A 1 202 ? -10.674 14.404 17.501 1.00 37.34 202 LEU A O 1
ATOM 1666 N N . ARG A 1 203 ? -12.131 15.410 18.863 1.00 31.03 203 ARG A N 1
ATOM 1667 C CA . ARG A 1 203 ? -12.440 14.224 19.677 1.00 31.03 203 ARG A CA 1
ATOM 1668 C C . ARG A 1 203 ? -13.688 13.592 19.087 1.00 31.03 203 ARG A C 1
ATOM 1670 O O . ARG A 1 203 ? -14.730 14.208 19.249 1.00 31.03 203 ARG A O 1
ATOM 1677 N N . LEU A 1 204 ? -13.552 12.437 18.423 1.00 33.84 204 LEU A N 1
ATOM 1678 C CA . LEU A 1 204 ? -14.615 11.489 18.032 1.00 33.84 204 LEU A CA 1
ATOM 1679 C C . LEU A 1 204 ? -16.039 12.072 18.121 1.00 33.84 204 LEU A C 1
ATOM 1681 O O . LEU A 1 204 ? -16.843 11.657 18.952 1.00 33.84 204 LEU A O 1
ATOM 1685 N N . LYS A 1 205 ? -16.335 13.090 17.310 1.00 35.34 205 LYS A N 1
ATOM 1686 C CA . LYS A 1 205 ? -17.705 13.556 17.115 1.00 35.34 205 LYS A CA 1
ATOM 1687 C C . LYS A 1 205 ? -18.198 12.912 15.834 1.00 35.34 205 LYS A C 1
ATOM 1689 O O . LYS A 1 205 ? -17.408 12.687 14.919 1.00 35.34 205 LYS A O 1
ATOM 1694 N N . SER A 1 206 ? -19.488 12.594 15.803 1.00 41.62 206 SER A N 1
ATOM 1695 C CA . SER A 1 206 ? -20.162 12.030 14.636 1.00 41.62 206 SER A CA 1
ATOM 1696 C C . SER A 1 206 ? -19.751 12.751 13.347 1.00 41.62 206 SER A C 1
ATOM 1698 O O . SER A 1 206 ? -19.503 13.961 13.346 1.00 41.62 206 SER A O 1
ATOM 1700 N N . THR A 1 207 ? -19.702 12.013 12.238 1.00 42.72 207 THR A N 1
ATOM 1701 C CA . THR A 1 207 ? -19.283 12.500 10.912 1.00 42.72 207 THR A CA 1
ATOM 1702 C C . THR A 1 207 ? -20.026 13.780 10.501 1.00 42.72 207 THR A C 1
ATOM 1704 O O . THR A 1 207 ? -19.422 14.689 9.940 1.00 42.72 207 THR A O 1
ATOM 1707 N N . SER A 1 208 ? -21.303 13.911 10.881 1.00 39.38 208 SER A N 1
ATOM 1708 C CA . SER A 1 208 ? -22.120 15.113 10.661 1.00 39.38 208 SER A CA 1
ATOM 1709 C C . SER A 1 208 ? -21.592 16.360 11.381 1.00 39.38 208 SER A C 1
ATOM 1711 O O . SER A 1 208 ? -21.641 17.461 10.836 1.00 39.38 208 SER A O 1
ATOM 1713 N N . THR A 1 209 ? -21.023 16.204 12.575 1.00 39.56 209 THR A N 1
ATOM 1714 C CA . THR A 1 209 ? -20.479 17.324 13.350 1.00 39.56 209 THR A CA 1
ATOM 1715 C C . THR A 1 209 ? -19.176 17.837 12.740 1.00 39.56 209 THR A C 1
ATOM 1717 O O . THR A 1 209 ? -18.977 19.047 12.654 1.00 39.56 209 THR A O 1
ATOM 1720 N N . ILE A 1 210 ? -18.313 16.932 12.269 1.00 44.97 210 ILE A N 1
ATOM 1721 C CA . ILE A 1 210 ? -17.035 17.280 11.626 1.00 44.97 210 ILE A CA 1
ATOM 1722 C C . ILE A 1 210 ? -17.283 18.029 10.311 1.00 44.97 210 ILE A C 1
ATOM 1724 O O . ILE A 1 210 ? -16.682 19.078 10.087 1.00 44.97 210 ILE A O 1
ATOM 1728 N N . ILE A 1 211 ? -18.226 17.546 9.494 1.00 43.81 211 ILE A N 1
ATOM 1729 C CA . ILE A 1 211 ? -18.626 18.197 8.238 1.00 43.81 211 ILE A CA 1
ATOM 1730 C C . ILE A 1 211 ? -19.199 19.597 8.507 1.00 43.81 211 ILE A C 1
ATOM 1732 O O . ILE A 1 211 ? -18.785 20.547 7.849 1.00 43.81 211 ILE A O 1
ATOM 1736 N N . SER A 1 212 ? -20.060 19.763 9.520 1.00 40.16 212 SER A N 1
ATOM 1737 C CA . SER A 1 212 ? -20.635 21.079 9.855 1.00 40.16 212 SER A CA 1
ATOM 1738 C C . SER A 1 212 ? -19.591 22.106 10.319 1.00 40.16 212 SER A C 1
ATOM 1740 O O . SER A 1 212 ? -19.706 23.292 10.010 1.00 40.16 212 SER A O 1
ATOM 1742 N N . ILE A 1 213 ? -18.555 21.657 11.040 1.00 44.56 213 ILE A N 1
ATOM 1743 C CA . ILE A 1 213 ? -17.466 22.521 11.512 1.00 44.56 213 ILE A CA 1
ATOM 1744 C C . ILE A 1 213 ? -16.619 22.972 10.322 1.00 44.56 213 ILE A C 1
ATOM 1746 O O . ILE A 1 213 ? -16.319 24.157 10.211 1.00 44.56 213 ILE A O 1
ATOM 1750 N N . LEU A 1 214 ? -16.293 22.057 9.406 1.00 44.78 214 LEU A N 1
ATOM 1751 C CA . LEU A 1 214 ? -15.512 22.377 8.211 1.00 44.78 214 LEU A CA 1
ATOM 1752 C C . LEU A 1 214 ? -16.296 23.267 7.231 1.00 44.78 214 LEU A C 1
ATOM 1754 O O . LEU A 1 214 ? -15.739 24.240 6.734 1.00 44.78 214 LEU A O 1
ATOM 1758 N N . GLN A 1 215 ? -17.592 23.016 7.017 1.00 40.50 215 GLN A N 1
ATOM 1759 C CA . GLN A 1 215 ? -18.450 23.861 6.173 1.00 40.50 215 GLN A CA 1
ATOM 1760 C C . GLN A 1 215 ? -18.596 25.284 6.727 1.00 40.50 215 GLN A C 1
ATOM 1762 O O . GLN A 1 215 ? -18.486 26.242 5.966 1.00 40.50 215 GLN A O 1
ATOM 1767 N N . ARG A 1 216 ? -18.766 25.448 8.048 1.00 35.66 216 ARG A N 1
ATOM 1768 C CA . ARG A 1 216 ? -18.805 26.781 8.677 1.00 35.66 216 ARG A CA 1
ATOM 1769 C C . ARG A 1 216 ? -17.479 27.526 8.562 1.00 35.66 216 ARG A C 1
ATOM 1771 O O . ARG A 1 216 ? -17.495 28.737 8.394 1.00 35.66 216 ARG A O 1
ATOM 1778 N N . SER A 1 217 ? -16.343 26.834 8.628 1.00 37.53 217 SER A N 1
ATOM 1779 C CA . SER A 1 217 ? -15.036 27.465 8.411 1.00 37.53 217 SER A CA 1
ATOM 1780 C C . SER A 1 217 ? -14.828 27.920 6.962 1.00 37.53 217 SER A C 1
ATOM 1782 O O . SER A 1 217 ? -14.144 28.913 6.753 1.00 37.53 217 SER A O 1
ATOM 1784 N N . PHE A 1 218 ? -15.444 27.246 5.986 1.00 36.72 218 PHE A N 1
ATOM 1785 C CA . PHE A 1 218 ? -15.428 27.656 4.576 1.00 36.72 218 PHE A CA 1
ATOM 1786 C C . PHE A 1 218 ? -16.421 28.794 4.260 1.00 36.72 218 PHE A C 1
ATOM 1788 O O . PHE A 1 218 ? -16.107 29.649 3.442 1.00 36.72 218 PHE 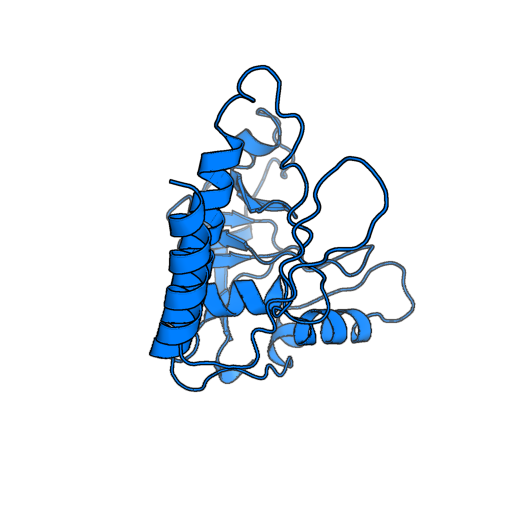A O 1
ATOM 1795 N N . GLN A 1 219 ? -17.586 28.850 4.920 1.00 32.19 219 GLN A N 1
ATOM 1796 C CA . GLN A 1 219 ? -18.615 29.883 4.687 1.00 32.19 219 GLN A CA 1
ATOM 1797 C C . GLN A 1 219 ? -18.301 31.261 5.290 1.00 32.19 219 GLN A C 1
ATOM 1799 O O . GLN A 1 219 ? -18.933 32.241 4.920 1.00 32.19 219 GLN A O 1
ATOM 1804 N N . ILE A 1 220 ? -17.352 31.360 6.225 1.00 33.31 220 ILE A N 1
ATOM 1805 C CA . ILE A 1 220 ? -16.953 32.651 6.821 1.00 33.31 220 ILE A CA 1
ATOM 1806 C C . ILE A 1 220 ? -16.048 33.464 5.865 1.00 33.31 220 ILE A C 1
ATOM 1808 O O . ILE A 1 220 ? -15.785 34.634 6.125 1.00 33.31 220 ILE A O 1
ATOM 1812 N N . TYR A 1 221 ? -15.608 32.876 4.746 1.00 34.94 221 TYR A N 1
ATOM 1813 C CA . TYR A 1 221 ? -14.654 33.486 3.811 1.00 34.94 221 TYR A CA 1
ATOM 1814 C C . TYR A 1 221 ? -15.113 33.464 2.339 1.00 34.94 221 TYR A C 1
ATOM 1816 O O . TYR A 1 221 ? -14.275 33.563 1.444 1.00 34.94 221 TYR A O 1
ATOM 1824 N N . SER A 1 222 ? -16.421 33.330 2.088 1.00 30.08 222 SER A N 1
ATOM 1825 C CA . SER A 1 222 ? -17.041 33.582 0.774 1.00 30.08 222 SER A CA 1
ATOM 1826 C C . SER A 1 222 ? -17.651 34.972 0.712 1.00 30.08 222 SER A C 1
ATOM 1828 O O . SER A 1 222 ? -18.414 35.272 1.660 1.00 30.08 222 SER A O 1
#

Secondary structure (DSSP, 8-state):
-TTTEEE---B-SSTTSSPBEEE-SS-EEEHHHHTTT---S-S--TTPEEEETT-EEE-SEESSS---EEE--S-SEEEE-TTS-EEEE-TTS-HHHHHHHHHH-HHHHHHHHHT--SSS-EE--HHHHHH------S-HHHHHHHHHHHHHHHHHHHHHHTS---TT----------SS-TT-PPP---SS-----------S--HHHHHHHHHHHHHTT-